Protein AF-A0A101RM93-F1 (afdb_monomer_lite)

InterPro domains:
  IPR045683 Protein of unknown function DUF6192 [PF19691] (91-352)

Organism: NCBI:txid67304

Radius of gyration: 48.69 Å; chains: 1; bounding box: 106×69×112 Å

Structure (mmCIF, N/CA/C/O backbone):
data_AF-A0A101RM93-F1
#
_entry.id   AF-A0A101RM93-F1
#
loop_
_atom_site.group_PDB
_atom_site.id
_atom_site.type_symbol
_atom_site.label_atom_id
_atom_site.label_alt_id
_atom_site.label_comp_id
_atom_site.label_asym_id
_atom_site.label_entity_id
_atom_site.label_seq_id
_atom_site.pdbx_PDB_ins_code
_atom_site.Cartn_x
_atom_site.Cartn_y
_atom_site.Cartn_z
_atom_site.occupancy
_atom_site.B_iso_or_equiv
_atom_site.auth_seq_id
_atom_site.auth_comp_id
_atom_site.auth_asym_id
_atom_site.auth_atom_id
_atom_site.pdbx_PDB_model_num
ATOM 1 N N . MET A 1 1 ? -21.680 29.587 7.349 1.00 34.59 1 MET A N 1
ATOM 2 C CA . MET A 1 1 ? -22.229 28.863 8.514 1.00 34.59 1 MET A CA 1
ATOM 3 C C . MET A 1 1 ? -23.159 27.787 7.982 1.00 34.59 1 MET A C 1
ATOM 5 O O . MET A 1 1 ? -24.206 28.132 7.456 1.00 34.59 1 MET A O 1
ATOM 9 N N . ALA A 1 2 ? -22.730 26.523 7.982 1.00 36.78 2 ALA A N 1
ATOM 10 C CA . ALA A 1 2 ? -23.564 25.426 7.495 1.00 36.78 2 ALA A CA 1
ATOM 11 C C . ALA A 1 2 ? -24.711 25.199 8.487 1.00 36.78 2 ALA A C 1
ATOM 13 O O . ALA A 1 2 ? -24.465 25.001 9.676 1.00 36.78 2 ALA A O 1
ATOM 14 N N . THR A 1 3 ? -25.946 25.281 7.999 1.00 40.22 3 THR A N 1
ATOM 15 C CA . THR A 1 3 ? -27.162 24.958 8.741 1.00 40.22 3 THR A CA 1
ATOM 16 C C . THR A 1 3 ? -27.062 23.517 9.224 1.00 40.22 3 THR A C 1
ATOM 18 O O . THR A 1 3 ? -27.102 22.567 8.444 1.00 40.22 3 THR A O 1
ATOM 21 N N . VAL A 1 4 ? -26.856 23.346 10.528 1.00 53.50 4 VAL A N 1
ATOM 22 C CA . VAL A 1 4 ? -26.944 22.038 11.168 1.00 53.50 4 VAL A CA 1
ATOM 23 C C . VAL A 1 4 ? -28.381 21.573 10.965 1.00 53.50 4 VAL A C 1
ATOM 25 O O . VAL A 1 4 ? -29.293 22.190 11.502 1.00 53.50 4 VAL A O 1
ATOM 28 N N . SER A 1 5 ? -28.577 20.544 10.140 1.00 59.28 5 SER A N 1
ATOM 29 C CA . SER A 1 5 ? -29.882 19.907 9.943 1.00 59.28 5 SER A CA 1
ATOM 30 C C . SER A 1 5 ? -30.546 19.682 11.303 1.00 59.28 5 SER A C 1
ATOM 32 O O . SER A 1 5 ? -29.984 18.983 12.150 1.00 59.28 5 SER A O 1
ATOM 34 N N . GLU A 1 6 ? -31.722 20.279 11.515 1.00 75.44 6 GLU A N 1
ATOM 35 C CA . GLU A 1 6 ? -32.504 20.140 12.754 1.00 75.44 6 GLU A CA 1
ATOM 36 C C . GLU A 1 6 ? -32.930 18.683 13.008 1.00 75.44 6 GLU A C 1
ATOM 38 O O . GLU A 1 6 ? -33.219 18.306 14.144 1.00 75.44 6 GLU A O 1
ATOM 43 N N . ASN A 1 7 ? -32.884 17.842 11.968 1.00 83.62 7 ASN A N 1
ATOM 44 C CA . ASN A 1 7 ? -33.229 16.428 12.016 1.00 83.62 7 ASN A CA 1
ATOM 45 C C . ASN A 1 7 ? -32.003 15.523 11.827 1.00 83.62 7 ASN A C 1
ATOM 47 O O . ASN A 1 7 ? -31.095 15.816 11.041 1.00 83.62 7 ASN A O 1
ATOM 51 N N . VAL A 1 8 ? -32.015 14.384 12.519 1.00 85.06 8 VAL A N 1
ATOM 52 C CA . VAL A 1 8 ? -31.103 13.255 12.313 1.00 85.06 8 VAL A CA 1
ATOM 53 C C . VAL A 1 8 ? -31.918 12.119 11.700 1.00 85.06 8 VAL A C 1
ATOM 55 O O . VAL A 1 8 ? -32.703 11.457 12.378 1.00 85.06 8 VAL A O 1
ATOM 58 N N . GLY A 1 9 ? -31.767 11.907 10.391 1.00 89.19 9 GLY A N 1
ATOM 59 C CA . GLY A 1 9 ? -32.648 11.002 9.653 1.00 89.19 9 GLY A CA 1
ATOM 60 C C . GLY A 1 9 ? -34.095 11.503 9.682 1.00 89.19 9 GLY A C 1
ATOM 61 O O . GLY A 1 9 ? -34.357 12.635 9.289 1.00 89.19 9 GLY A O 1
ATOM 62 N N . GLN A 1 10 ? -35.017 10.658 10.152 1.00 91.94 10 GLN A N 1
ATOM 63 C CA . GLN A 1 10 ? -36.457 10.957 10.221 1.00 91.94 10 GLN A CA 1
ATOM 64 C C . GLN A 1 10 ? -36.910 11.552 11.565 1.00 91.94 10 GLN A C 1
ATOM 66 O O . GLN A 1 10 ? -38.096 11.810 11.749 1.00 91.94 10 GLN A O 1
ATOM 71 N N . VAL A 1 11 ? -36.001 11.745 12.525 1.00 93.44 11 VAL A N 1
ATOM 72 C CA . VAL A 1 11 ? -36.335 12.281 13.853 1.00 93.44 11 VAL A CA 1
ATOM 73 C C . VAL A 1 11 ? -35.682 13.638 14.076 1.00 93.44 11 VAL A C 1
ATOM 75 O O . VAL A 1 11 ? -34.621 13.930 13.521 1.00 93.44 11 VAL A O 1
ATOM 78 N N . THR A 1 12 ? -36.295 14.459 14.925 1.00 92.56 12 THR A N 1
ATOM 79 C CA . THR A 1 12 ? -35.690 15.717 15.376 1.00 92.56 12 THR A CA 1
ATOM 80 C C . THR A 1 12 ? -34.427 15.446 16.189 1.00 92.56 12 THR A C 1
ATOM 82 O O . THR A 1 12 ? -34.272 14.379 16.791 1.00 92.56 12 THR A O 1
ATOM 85 N N . ARG A 1 13 ? -33.511 16.417 16.245 1.00 88.12 13 ARG A N 1
ATOM 86 C CA . ARG A 1 13 ? -32.289 16.309 17.053 1.00 88.12 13 ARG A CA 1
ATOM 87 C C . ARG A 1 13 ? -32.588 16.052 18.534 1.00 88.12 13 ARG A C 1
ATOM 89 O O . ARG A 1 13 ? -31.954 15.184 19.122 1.00 88.12 13 ARG A O 1
ATOM 96 N N . GLN A 1 14 ? -33.586 16.730 19.101 1.00 90.31 14 GLN A N 1
ATOM 97 C CA . GLN A 1 14 ? -34.014 16.499 20.484 1.00 90.31 14 GLN A CA 1
ATOM 98 C C . GLN A 1 14 ? -34.462 15.046 20.695 1.00 90.31 14 GLN A C 1
ATOM 100 O O . GLN A 1 14 ? -34.005 14.379 21.620 1.00 90.31 14 GLN A O 1
ATOM 105 N N . ARG A 1 15 ? -35.300 14.514 19.793 1.00 93.31 15 ARG A N 1
ATOM 106 C CA . ARG A 1 15 ? -35.758 13.125 19.892 1.00 93.31 15 ARG A CA 1
ATOM 107 C C . ARG A 1 15 ? -34.609 12.130 19.729 1.00 93.31 15 ARG A C 1
ATOM 109 O O . ARG A 1 15 ? -34.578 11.109 20.409 1.00 93.31 15 ARG A O 1
ATOM 116 N N . TYR A 1 16 ? -33.661 12.421 18.844 1.00 92.62 16 TYR A N 1
ATOM 117 C CA . TYR A 1 16 ? -32.456 11.613 18.686 1.00 92.62 16 TYR A CA 1
ATOM 118 C C . TYR A 1 16 ? -31.628 11.562 19.979 1.00 92.62 16 TYR A C 1
ATOM 120 O O . TYR A 1 16 ? -31.172 10.491 20.369 1.00 92.62 16 TYR A O 1
ATOM 128 N N . GLU A 1 17 ? -31.465 12.687 20.675 1.00 90.31 17 GLU A N 1
ATOM 129 C CA . GLU A 1 17 ? -30.740 12.746 21.950 1.00 90.31 17 GLU A CA 1
ATOM 130 C C . GLU A 1 17 ? -31.431 11.935 23.058 1.00 90.31 17 GLU A C 1
ATOM 132 O O . GLU A 1 17 ? -30.752 11.216 23.796 1.00 90.31 17 GLU A O 1
ATOM 137 N N . GLU A 1 18 ? -32.766 11.967 23.129 1.00 92.38 18 GLU A N 1
ATOM 138 C CA . GLU A 1 18 ? -33.555 11.118 24.035 1.00 92.38 18 GLU A CA 1
ATOM 139 C C . GLU A 1 18 ? -33.352 9.624 23.748 1.00 92.38 18 GLU A C 1
ATOM 141 O O . GLU A 1 18 ? -33.084 8.852 24.671 1.00 92.38 18 GLU A O 1
ATOM 146 N N . ILE A 1 19 ? -33.437 9.223 22.471 1.00 94.06 19 ILE A N 1
ATOM 147 C CA . ILE A 1 19 ? -33.212 7.834 22.038 1.00 94.06 19 ILE A CA 1
ATOM 148 C C . ILE A 1 19 ? -31.802 7.392 22.429 1.00 94.06 19 ILE A C 1
ATOM 150 O O . ILE A 1 19 ? -31.633 6.372 23.087 1.00 94.06 19 ILE A O 1
ATOM 154 N N . VAL A 1 20 ? -30.788 8.195 22.100 1.00 91.00 20 VAL A N 1
ATOM 155 C CA . VAL A 1 20 ? -29.391 7.892 22.432 1.00 91.00 20 VAL A CA 1
ATOM 156 C C . VAL A 1 20 ? -29.185 7.771 23.943 1.00 91.00 20 VAL A C 1
ATOM 158 O O . VAL A 1 20 ? -28.408 6.924 24.384 1.00 91.00 20 VAL A O 1
ATOM 161 N N . SER A 1 21 ? -29.849 8.602 24.747 1.00 89.50 21 SER A N 1
ATOM 162 C CA . SER A 1 21 ? -29.783 8.511 26.208 1.00 89.50 21 SER A CA 1
ATOM 163 C C . SER A 1 21 ? -30.354 7.183 26.722 1.00 89.50 21 SER A C 1
ATOM 165 O O . SER A 1 21 ? -29.688 6.495 27.499 1.00 89.50 21 SER A O 1
ATOM 167 N N . GLY A 1 22 ? -31.532 6.778 26.233 1.00 91.50 22 GLY A N 1
ATOM 168 C CA . GLY A 1 22 ? -32.150 5.492 26.573 1.00 91.50 22 GLY A CA 1
ATOM 169 C C . GLY A 1 22 ? -31.312 4.295 26.1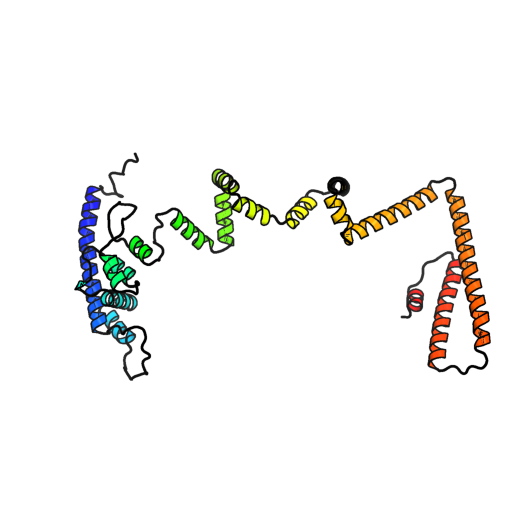14 1.00 91.50 22 GLY A C 1
ATOM 170 O O . GLY A 1 22 ? -30.989 3.411 26.908 1.00 91.50 22 GLY A O 1
ATOM 171 N N . ASP A 1 23 ? -30.856 4.307 24.864 1.00 93.38 23 ASP A N 1
ATOM 172 C CA . ASP A 1 23 ? -30.059 3.222 24.289 1.00 93.38 23 ASP A CA 1
ATOM 173 C C . ASP A 1 23 ? -28.701 3.068 24.983 1.00 93.38 23 ASP A C 1
ATOM 175 O O . ASP A 1 23 ? -28.203 1.953 25.135 1.00 93.38 23 ASP A O 1
ATOM 179 N N . ARG A 1 24 ? -28.097 4.153 25.488 1.00 89.38 24 ARG A N 1
ATOM 180 C CA . ARG A 1 24 ? -26.878 4.063 26.313 1.00 89.38 24 ARG A CA 1
ATOM 181 C C . ARG A 1 24 ? -27.101 3.262 27.593 1.00 89.38 24 ARG A C 1
ATOM 183 O O . ARG A 1 24 ? -26.197 2.534 28.002 1.00 89.38 24 ARG A O 1
ATOM 190 N N . GLN A 1 25 ? -28.281 3.354 28.208 1.00 91.06 25 GLN A N 1
ATOM 191 C CA . GLN A 1 25 ? -28.619 2.546 29.383 1.00 91.06 25 GLN A CA 1
ATOM 192 C C . GLN A 1 25 ? -28.781 1.068 29.013 1.00 91.06 25 GLN A C 1
ATOM 194 O O . GLN A 1 25 ? -28.272 0.203 29.729 1.00 91.06 25 GLN A O 1
ATOM 199 N N . LEU A 1 26 ? -29.416 0.776 27.873 1.00 93.12 26 LEU A N 1
ATOM 200 C CA . LEU A 1 26 ? -29.529 -0.588 27.345 1.00 93.12 26 LEU A CA 1
ATOM 201 C C . LEU A 1 26 ? -28.148 -1.179 27.033 1.00 93.12 26 LEU A C 1
ATOM 203 O O . LEU A 1 26 ? -27.830 -2.283 27.468 1.00 93.12 26 LEU A O 1
ATOM 207 N N . VAL A 1 27 ? -27.272 -0.417 26.376 1.00 92.12 27 VAL A N 1
ATOM 208 C CA . VAL A 1 27 ? -25.886 -0.829 26.103 1.00 92.12 27 VAL A CA 1
ATOM 209 C C . VAL A 1 27 ? -25.103 -1.059 27.399 1.00 92.12 27 VAL A C 1
ATOM 211 O O . VAL A 1 27 ? -24.298 -1.988 27.462 1.00 92.12 27 VAL A O 1
ATOM 214 N N . ALA A 1 28 ? -25.340 -0.269 28.451 1.00 90.75 28 ALA A N 1
ATOM 215 C CA . ALA A 1 28 ? -24.730 -0.499 29.759 1.00 90.75 28 ALA A CA 1
ATOM 216 C C . ALA A 1 28 ? -25.228 -1.805 30.410 1.00 90.75 28 ALA A C 1
ATOM 218 O O . ALA A 1 28 ? -24.420 -2.551 30.963 1.00 90.75 28 ALA A O 1
ATOM 219 N N . GLN A 1 29 ? -26.525 -2.122 30.303 1.00 93.56 29 GLN A N 1
ATOM 220 C CA . GLN A 1 29 ? -27.085 -3.403 30.760 1.00 93.56 29 GLN A CA 1
ATOM 221 C C . GLN A 1 29 ? -26.479 -4.586 29.999 1.00 93.56 29 GLN A C 1
ATOM 223 O O . GLN A 1 29 ? -26.002 -5.534 30.622 1.00 93.56 29 GLN A O 1
ATOM 228 N N . MET A 1 30 ? -26.413 -4.496 28.668 1.00 94.06 30 MET A N 1
ATOM 229 C CA . MET A 1 30 ? -25.741 -5.496 27.836 1.00 94.06 30 MET A CA 1
ATOM 230 C C . MET A 1 30 ? -24.269 -5.644 28.234 1.00 94.06 30 MET A C 1
ATOM 232 O O . MET A 1 30 ? -23.765 -6.756 28.345 1.00 94.06 30 MET A O 1
ATOM 236 N N . GLY A 1 31 ? -23.578 -4.527 28.488 1.00 94.31 31 GLY A N 1
ATOM 237 C CA . GLY A 1 31 ? -22.199 -4.504 28.971 1.00 94.31 31 GLY A CA 1
ATOM 238 C C . GLY A 1 31 ? -22.014 -5.291 30.264 1.00 94.31 31 GLY A C 1
ATOM 239 O O . GLY A 1 31 ? -21.105 -6.114 30.341 1.00 94.31 31 GLY A O 1
ATOM 240 N N . ARG A 1 32 ? -22.899 -5.086 31.247 1.00 95.00 32 ARG A N 1
ATOM 241 C CA . ARG A 1 32 ? -22.892 -5.849 32.504 1.00 95.00 32 ARG A CA 1
ATOM 242 C C . ARG A 1 32 ? -23.073 -7.343 32.259 1.00 95.00 32 ARG A C 1
ATOM 244 O O . ARG A 1 32 ? -22.273 -8.114 32.767 1.00 95.00 32 ARG A O 1
ATOM 251 N N . ALA A 1 33 ? -24.044 -7.737 31.433 1.00 96.25 33 ALA A N 1
ATOM 252 C CA . ALA A 1 33 ? -24.264 -9.144 31.098 1.00 96.25 33 ALA A CA 1
ATOM 253 C C . ALA A 1 33 ? -23.026 -9.787 30.444 1.00 96.25 33 ALA A C 1
ATOM 255 O O . ALA A 1 33 ? -22.607 -10.865 30.854 1.00 96.25 33 ALA A O 1
ATOM 256 N N . MET A 1 34 ? -22.396 -9.100 29.483 1.00 97.31 34 MET A N 1
ATOM 257 C CA . MET A 1 34 ? -21.165 -9.574 28.835 1.00 97.31 34 MET A CA 1
ATOM 258 C C . MET A 1 34 ? -20.024 -9.767 29.840 1.00 97.31 34 MET A C 1
ATOM 260 O O . MET A 1 34 ? -19.356 -10.798 29.817 1.00 97.31 34 MET A O 1
ATOM 264 N N . PHE A 1 35 ? -19.825 -8.805 30.747 1.00 97.69 35 PHE A N 1
ATOM 265 C CA . PHE A 1 35 ? -18.814 -8.920 31.796 1.00 97.69 35 PHE A CA 1
ATOM 266 C C . PHE A 1 35 ? -19.104 -10.067 32.765 1.00 97.69 35 PHE A C 1
ATOM 268 O O . PHE A 1 35 ? -18.181 -10.808 33.079 1.00 97.69 35 PHE A O 1
ATOM 275 N N . THR A 1 36 ? -20.357 -10.251 33.188 1.00 97.44 36 THR A N 1
ATOM 276 C CA . THR A 1 36 ? -20.765 -11.353 34.073 1.00 97.44 36 THR A CA 1
ATOM 277 C C . THR A 1 36 ? -20.513 -12.716 33.431 1.00 97.44 36 THR A C 1
ATOM 279 O O . THR A 1 36 ? -19.932 -13.588 34.065 1.00 97.44 36 THR A O 1
ATOM 282 N N . ILE A 1 37 ? -20.876 -12.896 32.157 1.00 97.50 37 ILE A N 1
ATOM 283 C CA . ILE A 1 37 ? -20.569 -14.133 31.417 1.00 97.50 37 ILE A CA 1
ATOM 284 C C . ILE A 1 37 ? -19.053 -14.339 31.331 1.00 97.50 37 ILE A C 1
ATOM 286 O O . ILE A 1 37 ? -18.561 -15.446 31.531 1.00 97.50 37 ILE A O 1
ATOM 290 N N . GLY A 1 38 ? -18.297 -13.273 31.057 1.00 96.88 38 GLY A N 1
ATOM 291 C CA . GLY A 1 38 ? -16.839 -13.330 31.034 1.00 96.88 38 GLY A CA 1
ATOM 292 C C . GLY A 1 38 ? -16.223 -13.662 32.395 1.00 96.88 38 GLY A C 1
ATOM 293 O O . GLY A 1 38 ? -15.249 -14.403 32.438 1.00 96.88 38 GLY A O 1
ATOM 294 N N . ASP A 1 39 ? -16.794 -13.162 33.493 1.00 97.38 39 ASP A N 1
ATOM 295 C CA . ASP A 1 39 ? -16.358 -13.458 34.861 1.00 97.38 39 ASP A CA 1
ATOM 296 C C . ASP A 1 39 ? -16.583 -14.933 35.196 1.00 97.38 39 ASP A C 1
ATOM 298 O O . ASP A 1 39 ? -15.645 -15.596 35.628 1.00 97.38 39 ASP A O 1
ATOM 302 N N . HIS A 1 40 ? -17.764 -15.478 34.882 1.00 97.75 40 HIS A N 1
ATOM 303 C CA . HIS A 1 40 ? -18.025 -16.914 35.016 1.00 97.75 40 HIS A CA 1
ATOM 304 C C . HIS A 1 40 ? -17.078 -17.745 34.141 1.00 97.75 40 HIS A C 1
ATOM 306 O O . HIS A 1 40 ? -16.551 -18.754 34.588 1.00 97.75 40 HIS A O 1
ATOM 312 N N . ALA A 1 41 ? -16.786 -17.314 32.911 1.00 96.12 41 ALA A N 1
ATOM 313 C CA . ALA A 1 41 ? -15.832 -18.017 32.052 1.00 96.12 41 ALA A CA 1
ATOM 314 C C . ALA A 1 41 ? -14.387 -17.978 32.594 1.00 96.12 41 ALA A C 1
ATOM 316 O O . ALA A 1 41 ? -13.613 -18.897 32.331 1.00 96.12 41 ALA A O 1
ATOM 317 N N . VAL A 1 42 ? -14.003 -16.921 33.321 1.00 95.19 42 VAL A N 1
ATOM 318 C CA . VAL A 1 42 ? -12.713 -16.839 34.032 1.00 95.19 42 VAL A CA 1
ATOM 319 C C . VAL A 1 42 ? -12.719 -17.712 35.289 1.00 95.19 42 VAL A C 1
ATOM 321 O O . VAL A 1 42 ? -11.679 -18.264 35.632 1.00 95.19 42 VAL A O 1
ATOM 324 N N . GLU A 1 43 ? -13.863 -17.852 35.959 1.00 94.69 43 GLU A N 1
ATOM 325 C CA . GLU A 1 43 ? -14.043 -18.747 37.107 1.00 94.69 43 GLU A CA 1
ATOM 326 C C . GLU A 1 43 ? -13.969 -20.226 36.698 1.00 94.69 43 GLU A C 1
ATOM 328 O O . GLU A 1 43 ? -13.252 -20.990 37.339 1.00 94.69 43 GLU A O 1
ATOM 333 N N . ILE A 1 44 ? -14.644 -20.610 35.605 1.00 93.56 44 ILE A N 1
ATOM 334 C CA . ILE A 1 44 ? -14.615 -21.973 35.046 1.00 93.56 44 ILE A CA 1
ATOM 335 C C . ILE A 1 44 ? -13.199 -22.323 34.576 1.00 93.56 44 ILE A C 1
ATOM 337 O O . ILE A 1 44 ? -12.675 -23.375 34.920 1.00 93.56 44 ILE A O 1
ATOM 341 N N . GLU A 1 45 ? -12.572 -21.432 33.803 1.00 92.00 45 GLU A N 1
ATOM 342 C CA . GLU A 1 45 ? -11.202 -21.603 33.320 1.00 92.00 45 GLU A CA 1
ATOM 343 C C . GLU A 1 45 ? -10.382 -20.332 33.580 1.00 92.00 45 GLU A C 1
ATOM 345 O O . GLU A 1 45 ? -10.458 -19.370 32.804 1.00 92.00 45 GLU A O 1
ATOM 350 N N . PRO A 1 46 ? -9.524 -20.293 34.610 1.00 90.50 46 PRO A N 1
ATOM 351 C CA . PRO A 1 46 ? -8.659 -19.144 34.864 1.00 90.50 46 PRO A CA 1
ATOM 352 C C . PRO A 1 46 ? -7.653 -18.894 33.732 1.00 90.50 46 PRO A C 1
ATOM 354 O O . PRO A 1 46 ? -7.089 -19.819 33.144 1.00 90.50 46 PRO A O 1
ATOM 357 N N . MET A 1 47 ? -7.406 -17.624 33.394 1.00 86.50 47 MET A N 1
ATOM 358 C CA . MET A 1 47 ? -6.350 -17.277 32.436 1.00 86.50 47 MET A CA 1
ATOM 359 C C . MET A 1 47 ? -4.978 -17.368 33.108 1.00 86.50 47 MET A C 1
ATOM 361 O O . MET A 1 47 ? -4.740 -16.755 34.147 1.00 86.50 47 MET A O 1
ATOM 365 N N . ARG A 1 48 ? -4.070 -18.139 32.505 1.00 75.06 48 ARG A N 1
ATOM 366 C CA . ARG A 1 48 ? -2.695 -18.321 32.986 1.00 75.06 48 ARG A CA 1
ATOM 367 C C . ARG A 1 48 ? -1.790 -17.190 32.450 1.00 75.06 48 ARG A C 1
ATOM 369 O O . ARG A 1 48 ? -2.035 -16.715 31.338 1.00 75.06 48 ARG A O 1
ATOM 376 N N . PRO A 1 49 ? -0.739 -16.769 33.181 1.00 62.88 49 PRO A N 1
ATOM 377 C CA . PRO A 1 49 ? 0.238 -15.799 32.681 1.00 62.88 49 PRO A CA 1
ATOM 378 C C . PRO A 1 49 ? 0.927 -16.310 31.404 1.00 62.88 49 PRO A C 1
ATOM 380 O O . PRO A 1 49 ? 1.279 -17.488 31.316 1.00 62.88 49 PRO A O 1
ATOM 383 N N . GLN A 1 50 ? 1.138 -15.441 30.411 1.00 49.38 50 GLN A N 1
ATOM 384 C CA . GLN A 1 50 ? 1.895 -15.789 29.203 1.00 49.38 50 GLN A CA 1
ATOM 385 C C . GLN A 1 50 ? 3.345 -16.151 29.573 1.00 49.38 50 GLN A C 1
ATOM 387 O O . GLN A 1 50 ? 4.062 -15.307 30.103 1.00 49.38 50 GLN A O 1
ATOM 392 N N . GLY A 1 51 ? 3.781 -17.386 29.276 1.00 40.47 51 GLY A N 1
ATOM 393 C CA . GLY A 1 51 ? 5.204 -17.766 29.327 1.00 40.47 51 GLY A CA 1
ATOM 394 C C . GLY A 1 51 ? 5.601 -19.048 30.074 1.00 40.47 51 GLY A C 1
ATOM 395 O O . GLY A 1 51 ? 6.793 -19.261 30.262 1.00 40.47 51 GLY A O 1
ATOM 396 N N . GLY A 1 52 ? 4.674 -19.917 30.491 1.00 42.19 52 GLY A N 1
ATOM 397 C CA . GLY A 1 52 ? 5.022 -21.218 31.089 1.00 42.19 52 GLY A CA 1
ATOM 398 C C . GLY A 1 52 ? 4.808 -22.388 30.126 1.00 42.19 52 GLY A C 1
ATOM 399 O O . GLY A 1 52 ? 3.678 -22.609 29.692 1.00 42.19 52 GLY A O 1
ATOM 400 N N . SER A 1 53 ? 5.849 -23.170 29.810 1.00 37.66 53 SER A N 1
ATOM 401 C CA . SER A 1 53 ? 5.645 -24.481 29.177 1.00 37.66 53 SER A CA 1
ATOM 402 C C . SER A 1 53 ? 4.949 -25.400 30.175 1.00 37.66 53 SER A C 1
ATOM 404 O O . SER A 1 53 ? 5.445 -25.573 31.289 1.00 37.66 53 SER A O 1
ATOM 406 N N . THR A 1 54 ? 3.838 -26.016 29.788 1.00 50.03 54 THR A N 1
ATOM 407 C CA . THR A 1 54 ? 3.263 -27.115 30.567 1.00 50.03 54 THR A CA 1
ATOM 408 C C . THR A 1 54 ? 3.714 -28.437 29.965 1.00 50.03 54 THR A C 1
ATOM 410 O O . THR A 1 54 ? 3.573 -28.685 28.767 1.00 50.03 54 THR A O 1
ATOM 413 N N . SER A 1 55 ? 4.279 -29.288 30.820 1.00 43.34 55 SER A N 1
ATOM 414 C CA . SER A 1 55 ? 4.251 -30.733 30.628 1.00 43.34 55 SER A CA 1
ATOM 415 C C . SER A 1 55 ? 2.796 -31.145 30.415 1.00 43.34 55 SER A C 1
ATOM 417 O O . SER A 1 55 ? 1.934 -30.684 31.161 1.00 43.34 55 SER A O 1
ATOM 419 N N . HIS A 1 56 ? 2.531 -31.984 29.416 1.00 39.97 56 HIS A N 1
ATOM 420 C CA . HIS A 1 56 ? 1.229 -32.617 29.213 1.00 39.97 56 HIS A CA 1
ATOM 421 C C . HIS A 1 56 ? 0.853 -33.414 30.474 1.00 39.97 56 HIS A C 1
ATOM 423 O O . HIS A 1 56 ? 1.249 -34.565 30.612 1.00 39.97 56 HIS A O 1
ATOM 429 N N . SER A 1 57 ? 0.157 -32.795 31.424 1.00 42.38 57 SER A N 1
ATOM 430 C CA . SER A 1 57 ? -0.467 -33.491 32.544 1.00 42.38 57 SER A CA 1
ATOM 431 C C . SER A 1 57 ? -1.945 -33.662 32.228 1.00 42.38 57 SER A C 1
ATOM 433 O O . SER A 1 57 ? -2.636 -32.660 32.066 1.00 42.38 57 SER A O 1
ATOM 435 N N . ASP A 1 58 ? -2.355 -34.923 32.113 1.00 42.12 58 ASP A N 1
ATOM 436 C CA . ASP A 1 58 ? -3.675 -35.560 32.272 1.00 42.12 58 ASP A CA 1
ATOM 437 C C . ASP A 1 58 ? -4.875 -34.713 32.772 1.00 42.12 58 ASP A C 1
ATOM 439 O O . ASP A 1 58 ? -5.596 -35.107 33.687 1.00 42.12 58 ASP A O 1
ATOM 443 N N . GLU A 1 59 ? -5.176 -33.574 32.152 1.00 50.78 59 GLU A N 1
ATOM 444 C CA . GLU A 1 59 ? -6.507 -32.963 32.205 1.00 50.78 59 GLU A CA 1
ATOM 445 C C . GLU A 1 59 ? -7.326 -33.577 31.060 1.00 50.78 59 GLU A C 1
ATOM 447 O O . GLU A 1 59 ? -7.187 -33.201 29.898 1.00 50.78 59 GLU A O 1
ATOM 452 N N . LEU A 1 60 ? -8.174 -34.561 31.387 1.00 45.53 60 LEU A N 1
ATOM 453 C CA . LEU A 1 60 ? -9.071 -35.262 30.448 1.00 45.53 60 LEU A CA 1
ATOM 454 C C . LEU A 1 60 ? -9.981 -34.322 29.623 1.00 45.53 60 LEU A C 1
ATOM 456 O O . LEU A 1 60 ? -10.556 -34.753 28.625 1.00 45.53 60 LEU A O 1
ATOM 460 N N . PHE A 1 61 ? -10.099 -33.051 30.016 1.00 56.44 61 PHE A N 1
ATOM 461 C CA . PHE A 1 61 ? -10.796 -31.984 29.304 1.00 56.44 61 PHE A CA 1
ATOM 462 C C . PHE A 1 61 ? -9.881 -30.759 29.188 1.00 56.44 61 PHE A C 1
ATOM 464 O O . PHE A 1 61 ? -9.505 -30.167 30.192 1.00 56.44 61 PHE A O 1
ATOM 471 N N . GLY A 1 62 ? -9.528 -30.354 27.966 1.00 76.56 62 GLY A N 1
ATOM 472 C CA . GLY A 1 62 ? -8.772 -29.116 27.754 1.00 76.56 62 GLY A CA 1
ATOM 473 C C . GLY A 1 62 ? -9.631 -27.863 27.966 1.00 76.56 62 GLY A C 1
ATOM 474 O O . GLY A 1 62 ? -10.837 -27.901 27.739 1.00 76.56 62 GLY A O 1
ATOM 475 N N . VAL A 1 63 ? -8.992 -26.728 28.281 1.00 82.56 63 VAL A N 1
ATOM 476 C CA . VAL A 1 63 ? -9.603 -25.384 28.458 1.00 82.56 63 VAL A CA 1
ATOM 477 C C . VAL A 1 63 ? -10.660 -25.034 27.396 1.00 82.56 63 VAL A C 1
ATOM 479 O O . VAL A 1 63 ? -11.659 -24.381 27.677 1.00 82.56 63 VAL A O 1
ATOM 482 N N . TYR A 1 64 ? -10.443 -25.427 26.138 1.00 86.38 64 TYR A N 1
ATOM 483 C CA . TYR A 1 64 ? -11.399 -25.156 25.061 1.00 86.38 64 TYR A CA 1
ATOM 484 C C . TYR A 1 64 ? -12.651 -26.034 25.132 1.00 86.38 64 TYR A C 1
ATOM 486 O O . TYR A 1 64 ? -13.717 -25.578 24.738 1.00 86.38 64 TYR A O 1
ATOM 494 N N . ALA A 1 65 ? -12.541 -27.266 25.628 1.00 89.38 65 ALA A N 1
ATOM 495 C CA . ALA A 1 65 ? -13.656 -28.200 25.721 1.00 89.38 65 ALA A CA 1
ATOM 496 C C . ALA A 1 65 ? -14.622 -27.819 26.855 1.00 89.38 65 ALA A C 1
ATOM 498 O O . ALA A 1 65 ? -15.830 -27.809 26.637 1.00 89.38 65 ALA A O 1
ATOM 499 N N . SER A 1 66 ? -14.111 -27.428 28.028 1.00 92.81 66 SER A N 1
ATOM 500 C CA . SER A 1 66 ? -14.936 -26.916 29.135 1.00 92.81 66 SER A CA 1
ATOM 501 C C . SER A 1 66 ? -15.659 -25.620 28.751 1.00 92.81 66 SER A C 1
ATOM 503 O O . SER A 1 66 ? -16.862 -25.482 28.973 1.00 92.81 66 SER A O 1
ATOM 505 N N . LEU A 1 67 ? -14.961 -24.694 28.086 1.00 94.62 67 LEU A N 1
ATOM 506 C CA . LEU A 1 67 ? -15.571 -23.460 27.584 1.00 94.62 67 LEU A CA 1
ATOM 507 C C . LEU A 1 67 ? -16.542 -23.694 26.421 1.00 94.62 67 LEU A C 1
ATOM 509 O O . LEU A 1 67 ? -17.465 -22.900 26.262 1.00 94.62 67 LEU A O 1
ATOM 513 N N . GLN A 1 68 ? -16.356 -24.748 25.620 1.00 95.50 68 GLN A N 1
ATOM 514 C CA . GLN A 1 68 ? -17.305 -25.128 24.571 1.00 95.50 68 GLN A CA 1
ATOM 515 C C . GLN A 1 68 ? -18.619 -25.620 25.184 1.00 95.50 68 GLN A C 1
ATOM 517 O O . GLN A 1 68 ? -19.667 -25.124 24.789 1.00 95.50 68 GLN A O 1
ATOM 522 N N . ILE A 1 69 ? -18.564 -26.490 26.203 1.00 96.31 69 ILE A N 1
ATOM 523 C CA . ILE A 1 69 ? -19.758 -26.924 26.952 1.00 96.31 69 ILE A CA 1
ATOM 524 C C . ILE A 1 69 ? -20.485 -25.708 27.531 1.00 96.31 69 ILE A C 1
ATOM 526 O O . ILE A 1 69 ? -21.675 -25.527 27.294 1.00 96.31 69 ILE A O 1
ATOM 530 N N . TYR A 1 70 ? -19.752 -24.823 28.217 1.00 97.06 70 TYR A N 1
ATOM 531 C CA . TYR A 1 70 ? -20.343 -23.613 28.786 1.00 97.06 70 TYR A CA 1
ATOM 532 C C . TYR A 1 70 ? -20.998 -22.720 27.722 1.00 97.06 70 TYR A C 1
ATOM 534 O O . TYR A 1 70 ? -22.077 -22.179 27.953 1.00 97.06 70 TYR A O 1
ATOM 542 N N . ALA A 1 71 ? -20.357 -22.561 26.559 1.00 97.00 71 ALA A N 1
ATOM 543 C CA . ALA A 1 71 ? -20.887 -21.771 25.453 1.00 97.00 71 ALA A CA 1
ATOM 544 C C . ALA A 1 71 ? -22.180 -22.377 24.883 1.00 97.00 71 ALA A C 1
ATOM 546 O O . ALA A 1 71 ? -23.149 -21.642 24.676 1.00 97.00 71 ALA A O 1
ATOM 547 N N . ASP A 1 72 ? -22.209 -23.698 24.693 1.00 97.19 72 ASP A N 1
ATOM 548 C CA . ASP A 1 72 ? -23.375 -24.428 24.194 1.00 97.19 72 ASP A CA 1
ATOM 549 C C . ASP A 1 72 ? -24.553 -24.348 25.182 1.00 97.19 72 ASP A C 1
ATOM 551 O O . ASP A 1 72 ? -25.676 -24.055 24.766 1.00 97.19 72 ASP A O 1
ATOM 555 N N . ASP A 1 73 ? -24.296 -24.483 26.489 1.00 97.88 73 ASP A N 1
ATOM 556 C CA . ASP A 1 73 ? -25.320 -24.424 27.544 1.00 97.88 73 ASP A CA 1
ATOM 557 C C . ASP A 1 73 ? -26.015 -23.053 27.641 1.00 97.88 73 ASP A C 1
ATOM 559 O O . ASP A 1 73 ? -27.207 -22.972 27.946 1.00 97.88 73 ASP A O 1
ATOM 563 N N . ILE A 1 74 ? -25.292 -21.959 27.370 1.00 96.75 74 ILE A N 1
ATOM 564 C CA . ILE A 1 74 ? -25.845 -20.590 27.386 1.00 96.75 74 ILE A CA 1
ATOM 565 C C . ILE A 1 74 ? -26.263 -20.084 25.996 1.00 96.75 74 ILE A C 1
ATOM 567 O O . ILE A 1 74 ? -26.711 -18.942 25.868 1.00 96.75 74 ILE A O 1
ATOM 571 N N . GLY A 1 75 ? -26.101 -20.901 24.949 1.00 97.00 75 GLY A N 1
ATOM 572 C CA . GLY A 1 75 ? -26.468 -20.562 23.572 1.00 97.00 75 GLY A CA 1
ATOM 573 C C . GLY A 1 75 ? -25.591 -19.486 22.915 1.00 97.00 75 GLY A C 1
ATOM 574 O O . GLY A 1 75 ? -26.072 -18.738 22.061 1.00 97.00 75 GLY A O 1
ATOM 575 N N . LEU A 1 76 ? -24.317 -19.370 23.303 1.00 96.75 76 LEU A N 1
ATOM 576 C CA . LEU A 1 76 ? -23.346 -18.460 22.685 1.00 96.75 76 LEU A CA 1
ATOM 577 C C . LEU A 1 76 ? -22.287 -19.228 21.891 1.00 96.75 76 LEU A C 1
ATOM 579 O O . LEU A 1 76 ? -22.005 -20.389 22.145 1.00 96.75 76 LEU A O 1
ATOM 583 N N . SER A 1 77 ? -21.632 -18.559 20.937 1.00 97.31 77 SER A N 1
ATOM 584 C CA . SER A 1 77 ? -20.459 -19.158 20.289 1.00 97.31 77 SER A CA 1
ATOM 585 C C . SER A 1 77 ? -19.267 -19.198 21.250 1.00 97.31 77 SER A C 1
ATOM 587 O O . SER A 1 77 ? -19.037 -18.237 21.994 1.00 97.31 77 SER A O 1
ATOM 589 N N . LEU A 1 78 ? -18.433 -20.237 21.151 1.00 94.38 78 LEU A N 1
ATOM 590 C CA . LEU A 1 78 ? -17.164 -20.314 21.883 1.00 94.38 78 LEU A CA 1
ATOM 591 C C . LEU A 1 78 ? -16.297 -19.062 21.663 1.00 94.38 78 LEU A C 1
ATOM 593 O O . LEU A 1 78 ? -15.721 -18.530 22.608 1.00 94.38 78 LEU A O 1
ATOM 597 N N . SER A 1 79 ? -16.258 -18.521 20.440 1.00 94.62 79 SER A N 1
ATOM 598 C CA . SER A 1 79 ? -15.507 -17.291 20.138 1.00 94.62 79 SER A CA 1
ATOM 599 C C . SER A 1 79 ? -15.997 -16.074 20.938 1.00 94.62 79 SER A C 1
ATOM 601 O O . SER A 1 79 ? -15.194 -15.248 21.382 1.00 94.62 79 SER A O 1
ATOM 603 N N . THR A 1 80 ? -17.309 -15.985 21.178 1.00 96.62 80 THR A N 1
ATOM 604 C CA . THR A 1 80 ? -17.930 -14.935 21.991 1.00 96.62 80 THR A CA 1
ATOM 605 C C . THR A 1 80 ? -17.524 -15.088 23.453 1.00 96.62 80 THR A C 1
ATOM 607 O O . THR A 1 80 ? -17.060 -14.120 24.057 1.00 96.62 80 THR A O 1
ATOM 610 N N . VAL A 1 81 ? -17.634 -16.305 23.996 1.00 96.88 81 VAL A N 1
ATOM 611 C CA . VAL A 1 81 ? -17.249 -16.622 25.380 1.00 96.88 81 VAL A CA 1
ATOM 612 C C . VAL A 1 81 ? -15.766 -16.347 25.612 1.00 96.88 81 VAL A C 1
ATOM 614 O O . VAL A 1 81 ? -15.418 -15.689 26.588 1.00 96.88 81 VAL A O 1
ATOM 617 N N . LEU A 1 82 ? -14.886 -16.745 24.688 1.00 95.19 82 LEU A N 1
ATOM 618 C CA . LEU A 1 82 ? -13.450 -16.460 24.769 1.00 95.19 82 LEU A CA 1
ATOM 619 C C . LEU A 1 82 ? -13.154 -14.955 24.788 1.00 95.19 82 LEU A C 1
ATOM 621 O O . LEU A 1 82 ? -12.307 -14.506 25.561 1.00 95.19 82 LEU A O 1
ATOM 625 N N . ASN A 1 83 ? -13.862 -14.161 23.980 1.00 95.75 83 ASN A N 1
ATOM 626 C CA . ASN A 1 83 ? -13.709 -12.706 23.979 1.00 95.75 83 ASN A CA 1
ATOM 627 C C . ASN A 1 83 ? -14.189 -12.077 25.298 1.00 95.75 83 ASN A C 1
ATOM 629 O O . ASN A 1 83 ? -13.507 -11.211 25.851 1.00 95.75 83 ASN A O 1
ATOM 633 N N . TYR A 1 84 ? -15.336 -12.514 25.827 1.00 97.38 84 TYR A N 1
ATOM 634 C CA . TYR A 1 84 ? -15.843 -12.037 27.118 1.00 97.38 84 TYR A CA 1
ATOM 635 C C . TYR A 1 84 ? -14.896 -12.421 28.252 1.00 97.38 84 TYR A C 1
ATOM 637 O O . TYR A 1 84 ? -14.488 -11.549 29.011 1.00 97.38 84 TYR A O 1
ATOM 645 N N . ARG A 1 85 ? -14.444 -13.679 28.293 1.00 96.19 85 ARG A N 1
ATOM 646 C CA . ARG A 1 85 ? -13.443 -14.181 29.244 1.00 96.19 85 ARG A CA 1
ATOM 647 C C . ARG A 1 85 ? -12.165 -13.345 29.210 1.00 96.19 85 ARG A C 1
ATOM 649 O O . ARG A 1 85 ? -11.698 -12.884 30.246 1.00 96.19 85 ARG A O 1
ATOM 656 N N . PHE A 1 86 ? -11.618 -13.104 28.016 1.00 95.19 86 PHE A N 1
ATOM 657 C CA . PHE A 1 86 ? -10.419 -12.279 27.845 1.00 95.19 86 PHE A CA 1
ATOM 658 C C . PHE A 1 86 ? -10.639 -10.851 28.336 1.00 95.19 86 PHE A C 1
ATOM 660 O O . PHE A 1 86 ? -9.826 -10.313 29.084 1.00 95.19 86 PHE A O 1
ATOM 667 N N . THR A 1 87 ? -11.760 -10.240 27.957 1.00 96.56 87 THR A N 1
ATOM 668 C CA . THR A 1 87 ? -12.071 -8.865 28.350 1.00 96.56 87 THR A CA 1
ATOM 669 C C . THR A 1 87 ? -12.253 -8.757 29.867 1.00 96.56 87 THR A C 1
ATOM 671 O O . THR A 1 87 ? -11.658 -7.872 30.476 1.00 96.56 87 THR A O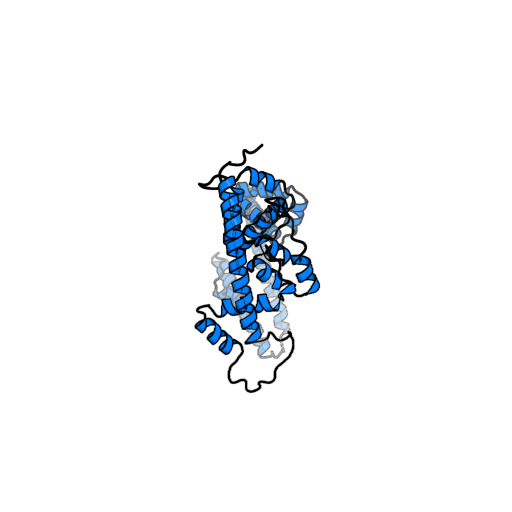 1
ATOM 674 N N . SER A 1 88 ? -12.990 -9.676 30.495 1.00 96.44 88 SER A N 1
ATOM 675 C CA . SER A 1 88 ? -13.190 -9.724 31.949 1.00 96.44 88 SER A CA 1
ATOM 676 C C . SER A 1 88 ? -11.892 -9.968 32.717 1.00 96.44 88 SER A C 1
ATOM 678 O O . SER A 1 88 ? -11.643 -9.281 33.705 1.00 96.44 88 SER A O 1
ATOM 680 N N . HIS A 1 89 ? -11.016 -10.855 32.231 1.00 94.69 89 HIS A N 1
ATOM 681 C CA . HIS A 1 89 ? -9.699 -11.075 32.833 1.00 94.69 89 HIS A CA 1
ATOM 682 C C . HIS A 1 89 ? -8.822 -9.812 32.793 1.00 94.69 89 HIS A C 1
ATOM 684 O O . HIS A 1 89 ? -8.186 -9.458 33.785 1.00 94.69 89 HIS A O 1
ATOM 690 N N . ARG A 1 90 ? -8.809 -9.090 31.663 1.00 95.19 90 ARG A N 1
ATOM 691 C CA . ARG A 1 90 ? -8.019 -7.854 31.498 1.00 95.19 90 ARG A CA 1
ATOM 692 C C . ARG A 1 90 ? -8.619 -6.647 32.227 1.00 95.19 90 ARG A C 1
ATOM 694 O O . ARG A 1 90 ? -7.899 -5.668 32.453 1.00 95.19 90 ARG A O 1
ATOM 701 N N . TRP A 1 91 ? -9.898 -6.718 32.602 1.00 95.81 91 TRP A N 1
ATOM 702 C CA . TRP A 1 91 ? -10.657 -5.668 33.282 1.00 95.81 91 TRP A CA 1
ATOM 703 C C . TRP A 1 91 ? -11.371 -6.205 34.532 1.00 95.81 91 TRP A C 1
ATOM 705 O O . TRP A 1 91 ? -12.574 -6.484 34.478 1.00 95.81 91 TRP A O 1
ATOM 715 N N . PRO A 1 92 ? -10.673 -6.300 35.680 1.00 92.81 92 PRO A N 1
ATOM 716 C CA . PRO A 1 92 ? -11.294 -6.656 36.956 1.00 92.81 92 PRO A CA 1
ATOM 717 C C . PRO A 1 92 ? -12.454 -5.718 37.308 1.00 92.81 92 PRO A C 1
ATOM 719 O O . PRO A 1 92 ? -12.434 -4.548 36.920 1.00 92.81 92 PRO A O 1
ATOM 722 N N . ALA A 1 93 ? -13.433 -6.194 38.085 1.00 91.88 93 ALA A N 1
ATOM 723 C CA . ALA A 1 93 ? -14.672 -5.462 38.380 1.00 91.88 93 ALA A CA 1
ATOM 724 C C . ALA A 1 93 ? -14.452 -3.998 38.818 1.00 91.88 93 ALA A C 1
ATOM 726 O O . ALA A 1 93 ? -15.116 -3.102 38.304 1.00 91.88 93 ALA A O 1
ATOM 727 N N . GLY A 1 94 ? -13.461 -3.731 39.678 1.00 90.69 94 GLY A N 1
ATOM 728 C CA . GLY A 1 94 ? -13.138 -2.378 40.155 1.00 90.69 94 GLY A CA 1
ATOM 729 C C . GLY A 1 94 ? -12.434 -1.455 39.146 1.00 90.69 94 GLY A C 1
ATOM 730 O O . GLY A 1 94 ? -12.251 -0.276 39.433 1.00 90.69 94 GLY A O 1
ATOM 731 N N . ARG A 1 95 ? -12.012 -1.961 37.979 1.00 93.06 95 ARG A N 1
ATOM 732 C CA . ARG A 1 95 ? -11.348 -1.184 36.910 1.00 93.06 95 ARG A CA 1
ATOM 733 C C . ARG A 1 95 ? -12.234 -0.968 35.683 1.00 93.06 95 ARG A C 1
ATOM 735 O O . ARG A 1 95 ? -11.796 -0.334 34.728 1.00 93.06 95 ARG A O 1
ATOM 742 N N . ARG A 1 96 ? -13.467 -1.479 35.695 1.00 93.62 96 ARG A N 1
ATOM 743 C CA . ARG A 1 96 ? -14.457 -1.255 34.632 1.00 93.62 96 ARG A CA 1
ATOM 744 C C . ARG A 1 96 ? -15.052 0.138 34.789 1.00 93.62 96 ARG A C 1
ATOM 746 O O . ARG A 1 96 ? -15.374 0.551 35.902 1.00 93.62 96 ARG A O 1
ATOM 753 N N . ARG A 1 97 ? -15.218 0.865 33.684 1.00 91.44 97 ARG A N 1
ATOM 754 C CA . ARG A 1 97 ? -15.786 2.220 33.710 1.00 91.44 97 ARG A CA 1
ATOM 755 C C . ARG A 1 97 ? -17.223 2.239 33.231 1.00 91.44 97 ARG A C 1
ATOM 757 O O . ARG A 1 97 ? -17.535 1.798 32.125 1.00 91.44 97 ARG A O 1
ATOM 764 N N . GLU A 1 98 ? -18.093 2.784 34.074 1.00 87.19 98 GLU A N 1
ATOM 765 C CA . GLU A 1 98 ? -19.480 3.034 33.711 1.00 87.19 98 GLU A CA 1
ATOM 766 C C . GLU A 1 98 ? -19.552 4.089 32.596 1.00 87.19 98 GLU A C 1
ATOM 768 O O . GLU A 1 98 ? -18.714 4.985 32.504 1.00 87.19 98 GLU A O 1
ATOM 773 N N . GLY A 1 99 ? -20.507 3.937 31.679 1.00 85.75 99 GLY A N 1
ATOM 774 C CA . GLY A 1 99 ? -20.606 4.776 30.479 1.00 85.75 99 GLY A CA 1
ATOM 775 C C . GLY A 1 99 ? -19.653 4.390 29.337 1.00 85.75 99 GLY A C 1
ATOM 776 O O . GLY A 1 99 ? -19.845 4.856 28.214 1.00 85.75 99 GLY A O 1
ATOM 777 N N . VAL A 1 100 ? -18.684 3.493 29.564 1.00 91.75 100 VAL A N 1
ATOM 778 C CA . VAL A 1 100 ? -17.819 2.942 28.510 1.00 91.75 100 VAL A CA 1
ATOM 779 C C . VAL A 1 100 ? -18.311 1.551 28.106 1.00 91.75 100 VAL A C 1
ATOM 781 O O . VAL A 1 100 ? -18.425 0.643 28.924 1.00 91.75 100 VAL A O 1
ATOM 784 N N . SER A 1 101 ? -18.598 1.356 26.815 1.00 93.00 101 SER A N 1
ATOM 785 C CA . SER A 1 101 ? -19.122 0.073 26.320 1.00 93.00 101 SER A CA 1
ATOM 786 C C . SER A 1 101 ? -18.142 -1.092 26.528 1.00 93.00 101 SER A C 1
ATOM 788 O O . SER A 1 101 ? -16.919 -0.920 26.480 1.00 93.00 101 SER A O 1
ATOM 790 N N . HIS A 1 102 ? -18.670 -2.313 26.659 1.00 95.81 102 HIS A N 1
ATOM 791 C CA . HIS A 1 102 ? -17.852 -3.533 26.700 1.00 95.81 102 HIS A CA 1
ATOM 792 C C . HIS A 1 102 ? -16.951 -3.660 25.457 1.00 95.81 102 HIS A C 1
ATOM 794 O O . HIS A 1 102 ? -15.808 -4.096 25.548 1.00 95.81 102 HIS A O 1
ATOM 800 N N . LYS A 1 103 ? -17.416 -3.208 24.281 1.00 94.31 103 LYS A N 1
ATOM 801 C CA . LYS A 1 103 ? -16.614 -3.250 23.050 1.00 94.31 103 LYS A CA 1
ATOM 802 C C . LYS A 1 103 ? -15.346 -2.397 23.140 1.00 94.31 103 LYS A C 1
ATOM 804 O O . LYS A 1 103 ? -14.312 -2.819 22.632 1.00 94.31 103 LYS A O 1
ATOM 809 N N . VAL A 1 104 ? -15.411 -1.226 23.777 1.00 94.75 104 VAL A N 1
ATOM 810 C CA . VAL A 1 104 ? -14.227 -0.384 24.016 1.00 94.75 104 VAL A CA 1
ATOM 811 C C . VAL A 1 104 ? -13.263 -1.081 24.972 1.00 94.75 104 VAL A C 1
ATOM 813 O O . VAL A 1 104 ? -12.081 -1.170 24.656 1.00 94.75 104 VAL A O 1
ATOM 816 N N . HIS A 1 105 ? -13.764 -1.645 26.076 1.00 96.06 105 HIS A N 1
ATOM 817 C CA . HIS A 1 105 ? -12.938 -2.429 27.001 1.00 96.06 105 HIS A CA 1
ATOM 818 C C . HIS A 1 105 ? -12.244 -3.596 26.281 1.00 96.06 105 HIS A C 1
ATOM 820 O O . HIS A 1 105 ? -11.039 -3.772 26.424 1.00 96.06 105 HIS A O 1
ATOM 826 N N . SER A 1 106 ? -12.971 -4.338 25.442 1.00 95.81 106 SER A N 1
ATOM 827 C CA . SER A 1 106 ? -12.442 -5.444 24.628 1.00 95.81 106 SER A CA 1
ATOM 828 C C . SER A 1 106 ? -11.341 -4.995 23.656 1.00 95.81 106 SER A C 1
ATOM 830 O O . SER A 1 106 ? -10.365 -5.711 23.455 1.00 95.81 106 SER A O 1
ATOM 832 N N . ILE A 1 107 ? -11.441 -3.790 23.080 1.00 94.81 107 ILE A N 1
ATOM 833 C CA . ILE A 1 107 ? -10.379 -3.235 22.226 1.00 94.81 107 ILE A CA 1
ATOM 834 C C . ILE A 1 107 ? -9.159 -2.841 23.062 1.00 94.81 107 ILE A C 1
ATOM 836 O O . ILE A 1 107 ? -8.050 -3.250 22.740 1.00 94.81 107 ILE A O 1
ATOM 840 N N . LEU A 1 108 ? -9.357 -2.090 24.147 1.00 95.00 108 LEU A N 1
ATOM 841 C CA . LEU A 1 108 ? -8.269 -1.641 25.022 1.00 95.00 108 LEU A CA 1
ATOM 842 C C . LEU A 1 108 ? -7.608 -2.799 25.791 1.00 95.00 108 LEU A C 1
ATOM 844 O O . LEU A 1 108 ? -6.468 -2.676 26.225 1.00 95.00 108 LEU A O 1
ATOM 848 N N . ALA A 1 109 ? -8.276 -3.950 25.915 1.00 93.88 109 ALA A N 1
ATOM 849 C CA . ALA A 1 109 ? -7.725 -5.163 26.519 1.00 93.88 109 ALA A CA 1
ATOM 850 C C . ALA A 1 109 ? -6.455 -5.677 25.811 1.00 93.88 109 ALA A C 1
ATOM 852 O O . ALA A 1 109 ? -5.682 -6.412 26.428 1.00 93.88 109 ALA A O 1
ATOM 853 N N . SER A 1 110 ? -6.212 -5.278 24.551 1.00 91.31 110 SER A N 1
ATOM 854 C CA . SER A 1 110 ? -4.985 -5.629 23.826 1.00 91.31 110 SER A CA 1
ATOM 855 C C . SER A 1 110 ? -3.746 -4.836 24.246 1.00 91.31 110 SER A C 1
ATOM 857 O O . SER A 1 110 ? -2.642 -5.234 23.874 1.00 91.31 110 SER A O 1
ATOM 859 N N . VAL A 1 111 ? -3.903 -3.734 24.992 1.00 91.75 111 VAL A N 1
ATOM 860 C CA . VAL A 1 111 ? -2.771 -3.016 25.601 1.00 91.75 111 VAL A CA 1
ATOM 861 C C . VAL A 1 111 ? -2.122 -3.948 26.623 1.00 91.75 111 VAL A C 1
ATOM 863 O O . VAL A 1 111 ? -2.801 -4.447 27.527 1.00 91.75 111 VAL A O 1
ATOM 866 N N . GLN A 1 112 ? -0.834 -4.239 26.430 1.00 89.38 112 GLN A N 1
ATOM 867 C CA . GLN A 1 112 ? -0.104 -5.239 27.216 1.00 89.38 112 GLN A CA 1
ATOM 868 C C . GLN A 1 112 ? 0.145 -4.759 28.645 1.00 89.38 112 GLN A C 1
ATOM 870 O O . GLN A 1 112 ? -0.138 -5.497 29.588 1.00 89.38 112 GLN A O 1
ATOM 875 N N . ASP A 1 113 ? 0.589 -3.511 28.798 1.00 91.50 113 ASP A N 1
ATOM 876 C CA . ASP A 1 113 ? 0.835 -2.905 30.101 1.00 91.50 113 ASP A CA 1
ATOM 877 C C . ASP A 1 113 ? -0.483 -2.605 30.837 1.00 91.50 113 ASP A C 1
ATOM 879 O O . ASP A 1 113 ? -1.412 -1.987 30.306 1.00 91.50 113 ASP A O 1
ATOM 883 N N . ASP A 1 114 ? -0.579 -3.087 32.075 1.00 90.50 114 ASP A N 1
ATOM 884 C CA . ASP A 1 114 ? -1.769 -2.936 32.909 1.00 90.50 114 ASP A CA 1
ATOM 885 C C . ASP A 1 114 ? -1.966 -1.502 33.400 1.00 90.50 114 ASP A C 1
ATOM 887 O O . ASP A 1 114 ? -3.093 -1.001 33.391 1.00 90.50 114 ASP A O 1
ATOM 891 N N . ALA A 1 115 ? -0.892 -0.815 33.787 1.00 91.12 115 ALA A N 1
ATOM 892 C CA . ALA A 1 115 ? -0.969 0.559 34.264 1.00 91.12 115 ALA A CA 1
ATOM 893 C C . ALA A 1 115 ? -1.376 1.513 33.133 1.00 91.12 115 ALA A C 1
ATOM 895 O O . ALA A 1 115 ? -2.254 2.356 33.333 1.00 91.12 115 ALA A O 1
ATOM 896 N N . GLU A 1 116 ? -0.800 1.342 31.943 1.00 91.44 116 GLU A N 1
ATOM 897 C CA . GLU A 1 116 ? -1.155 2.085 30.736 1.00 91.44 116 GLU A CA 1
ATOM 898 C C . GLU A 1 116 ? -2.612 1.837 30.352 1.00 91.44 116 GLU A C 1
ATOM 900 O O . GLU A 1 116 ? -3.375 2.789 30.187 1.00 91.44 116 GLU A O 1
ATOM 905 N N . ARG A 1 117 ? -3.037 0.568 30.289 1.00 94.94 117 ARG A N 1
ATOM 906 C CA . ARG A 1 117 ? -4.419 0.209 29.949 1.00 94.94 117 ARG A CA 1
ATOM 907 C C . ARG A 1 117 ? -5.420 0.855 30.901 1.00 94.94 117 ARG A C 1
ATOM 909 O O . ARG A 1 117 ? -6.407 1.441 30.454 1.00 94.94 117 ARG A O 1
ATOM 916 N N . PHE A 1 118 ? -5.183 0.753 32.207 1.00 93.94 118 PHE A N 1
ATOM 917 C CA . PHE A 1 118 ? -6.091 1.328 33.192 1.00 93.94 118 PHE A CA 1
ATOM 918 C C . PHE A 1 118 ? -6.085 2.857 33.171 1.00 93.94 118 PHE A C 1
ATOM 920 O O . PHE A 1 118 ? -7.138 3.462 33.338 1.00 93.94 118 PHE A O 1
ATOM 927 N N . LYS A 1 119 ? -4.934 3.489 32.928 1.00 92.81 119 LYS A N 1
ATOM 928 C CA . LYS A 1 119 ? -4.864 4.943 32.756 1.00 92.81 119 LYS A CA 1
ATOM 929 C C . LYS A 1 119 ? -5.603 5.394 31.495 1.00 92.81 119 LYS A C 1
ATOM 931 O O . LYS A 1 119 ? -6.293 6.406 31.529 1.00 92.81 119 LYS A O 1
ATOM 936 N N . ALA A 1 120 ? -5.494 4.639 30.404 1.00 92.00 120 ALA A N 1
ATOM 937 C CA . ALA A 1 120 ? -6.124 4.975 29.135 1.00 92.00 120 ALA A CA 1
ATOM 938 C C . ALA A 1 120 ? -7.646 5.078 29.270 1.00 92.00 120 ALA A C 1
ATOM 940 O O . ALA A 1 120 ? -8.239 6.059 28.830 1.00 92.00 120 ALA A O 1
ATOM 941 N N . ILE A 1 121 ? -8.302 4.111 29.920 1.00 92.75 121 ILE A N 1
ATOM 942 C CA . ILE A 1 121 ? -9.767 4.156 30.028 1.00 92.75 121 ILE A CA 1
ATOM 943 C C . ILE A 1 121 ? -10.276 5.343 30.860 1.00 92.75 121 ILE A C 1
ATOM 945 O O . ILE A 1 121 ? -11.389 5.811 30.614 1.00 92.75 121 ILE A O 1
ATOM 949 N N . ASP A 1 122 ? -9.448 5.846 31.780 1.00 91.75 122 ASP A N 1
ATOM 950 C CA . ASP A 1 122 ? -9.748 6.978 32.663 1.00 91.75 122 ASP A CA 1
ATOM 951 C C . ASP A 1 122 ? -9.581 8.335 31.972 1.00 91.75 122 ASP A C 1
ATOM 953 O O . ASP A 1 122 ? -10.205 9.312 32.384 1.00 91.75 122 ASP A O 1
ATOM 957 N N . ASP A 1 123 ? -8.779 8.394 30.908 1.00 90.12 123 ASP A N 1
ATOM 958 C CA . ASP A 1 123 ? -8.486 9.613 30.155 1.00 90.12 123 ASP A CA 1
ATOM 959 C C . ASP A 1 123 ? -8.981 9.500 28.699 1.00 90.12 123 ASP A C 1
ATOM 961 O O . ASP A 1 123 ? -8.186 9.358 27.765 1.00 90.12 123 ASP A O 1
ATOM 965 N N . PRO A 1 124 ? -10.311 9.539 28.459 1.00 90.12 124 PRO A N 1
ATOM 966 C CA . PRO A 1 124 ? -10.861 9.372 27.120 1.00 90.12 124 PRO A CA 1
ATOM 967 C C . PRO A 1 124 ? -10.393 10.493 26.182 1.00 90.12 124 PRO A C 1
ATOM 969 O O . PRO A 1 124 ? -10.418 11.662 26.585 1.00 90.12 124 PRO A O 1
ATOM 972 N N . PRO A 1 125 ? -10.017 10.188 24.928 1.00 89.62 125 PRO A N 1
ATOM 973 C CA . PRO A 1 125 ? -9.591 11.193 23.959 1.00 89.62 125 PRO A CA 1
ATOM 974 C C . PRO A 1 125 ? -10.747 12.112 23.540 1.00 89.62 125 PRO A C 1
ATOM 976 O O . PRO A 1 125 ? -11.928 11.796 23.720 1.00 89.62 125 PRO A O 1
ATOM 979 N N . VAL A 1 126 ? -10.399 13.266 22.966 1.00 87.38 126 VAL A N 1
ATOM 980 C CA . VAL A 1 126 ? -11.368 14.178 22.346 1.00 87.38 126 VAL A CA 1
ATOM 981 C C . VAL A 1 126 ? -11.844 13.566 21.031 1.00 87.38 126 VAL A C 1
ATOM 983 O O . VAL A 1 126 ? -11.041 13.152 20.200 1.00 87.38 126 VAL A O 1
ATOM 986 N N . ASP A 1 127 ? -13.156 13.490 20.847 1.00 84.69 127 ASP A N 1
ATOM 987 C CA . ASP A 1 127 ? -13.756 13.087 19.580 1.00 84.69 127 ASP A CA 1
ATOM 988 C C . ASP A 1 127 ? -13.812 14.282 18.623 1.00 84.69 127 ASP A C 1
ATOM 990 O O . ASP A 1 127 ? -14.608 15.196 18.838 1.00 84.69 127 ASP A O 1
ATOM 994 N N . ASP A 1 128 ? -13.024 14.245 17.547 1.00 76.62 128 ASP A N 1
ATOM 995 C CA . ASP A 1 128 ? -12.929 15.304 16.529 1.00 76.62 128 ASP A CA 1
ATOM 996 C C . ASP A 1 128 ? -14.287 15.740 15.951 1.00 76.62 128 ASP A C 1
ATOM 998 O O . ASP A 1 128 ? -14.445 16.879 15.515 1.00 76.62 128 ASP A O 1
ATOM 1002 N N . VAL A 1 129 ? -15.286 14.848 15.937 1.00 75.12 129 VAL A N 1
ATOM 1003 C CA . VAL A 1 129 ? -16.613 15.143 15.375 1.00 75.12 129 VAL A CA 1
ATOM 1004 C C . VAL A 1 129 ? -17.474 15.945 16.346 1.00 75.12 129 VAL A C 1
ATOM 1006 O O . VAL A 1 129 ? -18.271 16.780 15.924 1.00 75.12 129 VAL A O 1
ATOM 1009 N N . THR A 1 130 ? -17.364 15.666 17.645 1.00 78.12 130 THR A N 1
ATOM 1010 C CA . THR A 1 130 ? -18.250 16.262 18.663 1.00 78.12 130 THR A CA 1
ATOM 1011 C C . THR A 1 130 ? -17.549 17.246 19.589 1.00 78.12 130 THR A C 1
ATOM 1013 O O . THR A 1 130 ? -18.225 17.952 20.328 1.00 78.12 130 THR A O 1
ATOM 1016 N N . GLY A 1 131 ? -16.216 17.280 19.590 1.00 81.44 131 GLY A N 1
ATOM 1017 C CA . GLY A 1 131 ? -15.395 18.062 20.515 1.00 81.44 131 GLY A CA 1
ATOM 1018 C C . GLY A 1 131 ? -15.461 17.589 21.971 1.00 81.44 131 GLY A C 1
ATOM 1019 O O . GLY A 1 131 ? -14.903 18.239 22.850 1.00 81.44 131 GLY A O 1
ATOM 1020 N N . THR A 1 132 ? -16.137 16.470 22.254 1.00 86.31 132 THR A N 1
ATOM 1021 C CA . THR A 1 132 ? -16.318 15.951 23.618 1.00 86.31 132 THR A CA 1
ATOM 1022 C C . THR A 1 132 ? -15.315 14.849 23.934 1.00 86.31 132 THR A C 1
ATOM 1024 O O . THR A 1 132 ? -14.955 14.057 23.062 1.00 86.31 132 THR A O 1
ATOM 1027 N N . ARG A 1 133 ? -14.867 14.776 25.193 1.00 88.44 133 ARG A N 1
ATOM 1028 C CA . ARG A 1 133 ? -14.005 13.687 25.669 1.00 88.44 133 ARG A CA 1
ATOM 1029 C C . ARG A 1 133 ? -14.835 12.432 25.893 1.00 88.44 133 ARG A C 1
ATOM 1031 O O . ARG A 1 133 ? -15.628 12.375 26.831 1.00 88.44 133 ARG A O 1
ATOM 1038 N N . ARG A 1 134 ? -14.683 11.438 25.018 1.00 88.62 134 ARG A N 1
ATOM 1039 C CA . ARG A 1 134 ? -15.432 10.180 25.103 1.00 88.62 134 ARG A CA 1
ATOM 1040 C C . ARG A 1 134 ? -14.733 9.051 24.367 1.00 88.62 134 ARG A C 1
ATOM 1042 O O . ARG A 1 134 ? -14.059 9.260 23.363 1.00 88.62 134 ARG A O 1
ATOM 1049 N N . TRP A 1 135 ? -14.998 7.826 24.803 1.00 92.00 135 TRP A N 1
ATOM 1050 C CA . TRP A 1 135 ? -14.597 6.646 24.054 1.00 92.00 135 TRP A CA 1
ATOM 1051 C C . TRP A 1 135 ? -15.622 6.286 22.978 1.00 92.00 135 TRP A C 1
ATOM 1053 O O . TRP A 1 135 ? -16.793 6.040 23.259 1.00 92.00 135 TRP A O 1
ATOM 1063 N N . THR A 1 136 ? -15.150 6.181 21.738 1.00 90.44 136 THR A N 1
ATOM 1064 C CA . THR A 1 136 ? -15.851 5.495 20.647 1.00 90.44 136 THR A CA 1
ATOM 1065 C C . THR A 1 136 ? -15.048 4.269 20.225 1.00 90.44 136 THR A C 1
ATOM 1067 O O . THR A 1 136 ? -13.851 4.173 20.500 1.00 90.44 136 THR A O 1
ATOM 1070 N N . THR A 1 137 ? -15.676 3.328 19.518 1.00 90.38 137 THR A N 1
ATOM 1071 C CA . THR A 1 137 ? -14.984 2.145 18.981 1.00 90.38 137 THR A CA 1
ATOM 1072 C C . THR A 1 137 ? -13.797 2.531 18.092 1.00 90.38 137 THR A C 1
ATOM 1074 O O . THR A 1 137 ? -12.745 1.905 18.176 1.00 90.38 137 THR A O 1
ATOM 1077 N N . ASN A 1 138 ? -13.931 3.590 17.286 1.00 87.94 138 ASN A N 1
ATOM 1078 C CA . ASN A 1 138 ? -12.855 4.074 16.422 1.00 87.94 138 ASN A CA 1
ATOM 1079 C C . ASN A 1 138 ? -11.722 4.726 17.213 1.00 87.94 138 ASN A C 1
ATOM 1081 O O . ASN A 1 138 ? -10.566 4.453 16.918 1.00 87.94 138 ASN A O 1
ATOM 1085 N N . LEU A 1 139 ? -12.033 5.539 18.227 1.00 90.12 139 LEU A N 1
ATOM 1086 C CA . LEU A 1 139 ? -11.005 6.145 19.079 1.00 90.12 139 LEU A CA 1
ATOM 1087 C C . LEU A 1 139 ? -10.233 5.075 19.857 1.00 90.12 139 LEU A C 1
ATOM 1089 O O . LEU A 1 139 ? -9.012 5.142 19.930 1.00 90.12 139 LEU A O 1
ATOM 1093 N N . ALA A 1 140 ? -10.924 4.047 20.359 1.00 91.62 140 ALA A N 1
ATOM 1094 C CA . ALA A 1 140 ? -10.283 2.908 21.010 1.00 91.62 140 ALA A CA 1
ATOM 1095 C C . ALA A 1 140 ? -9.356 2.156 20.045 1.00 91.62 140 ALA A C 1
ATOM 1097 O O . ALA A 1 140 ? -8.226 1.849 20.408 1.00 91.62 140 ALA A O 1
ATOM 1098 N N . LYS A 1 141 ? -9.804 1.906 18.803 1.00 90.00 141 LYS A N 1
ATOM 1099 C CA . LYS A 1 141 ? -8.969 1.296 17.755 1.00 90.00 141 LYS A CA 1
ATOM 1100 C C . LYS A 1 141 ? -7.723 2.139 17.480 1.00 90.00 141 LYS A C 1
ATOM 1102 O O . LYS A 1 141 ? -6.629 1.596 17.567 1.00 90.00 141 LYS A O 1
ATOM 1107 N N . LYS A 1 142 ? -7.883 3.449 17.253 1.00 87.94 142 LYS A N 1
ATOM 1108 C CA . LYS A 1 142 ? -6.766 4.386 17.038 1.00 87.94 142 LYS A CA 1
ATOM 1109 C C . LYS A 1 142 ? -5.757 4.340 18.183 1.00 87.94 142 LYS A C 1
ATOM 1111 O O . LYS A 1 142 ? -4.563 4.255 17.931 1.00 87.94 142 LYS A O 1
ATOM 1116 N N . HIS A 1 143 ? -6.240 4.344 19.426 1.00 88.50 143 HIS A N 1
ATOM 1117 C CA . HIS A 1 143 ? -5.384 4.315 20.610 1.00 88.50 143 HIS A CA 1
ATOM 1118 C C . HIS A 1 143 ? -4.507 3.057 20.674 1.00 88.50 143 HIS A C 1
ATOM 1120 O O . HIS A 1 143 ? -3.337 3.147 21.014 1.00 88.50 143 HIS A O 1
ATOM 1126 N N . VAL A 1 144 ? -5.037 1.897 20.273 1.00 89.31 144 VAL A N 1
ATOM 1127 C CA . VAL A 1 144 ? -4.268 0.638 20.222 1.00 89.31 144 VAL A CA 1
ATOM 1128 C C . VAL A 1 144 ? -3.544 0.414 18.886 1.00 89.31 144 VAL A C 1
ATOM 1130 O O . VAL A 1 144 ? -3.176 -0.718 18.571 1.00 89.31 144 VAL A O 1
ATOM 1133 N N . GLY A 1 145 ? -3.400 1.453 18.055 1.00 85.06 145 GLY A N 1
ATOM 1134 C CA . GLY A 1 145 ? -2.743 1.370 16.745 1.00 85.06 145 GLY A CA 1
ATOM 1135 C C . GLY A 1 145 ? -3.518 0.576 15.685 1.00 85.06 145 GLY A C 1
ATOM 1136 O O . GLY A 1 145 ? -2.963 0.203 14.655 1.00 85.06 145 GLY A O 1
ATOM 1137 N N . ARG A 1 146 ? -4.805 0.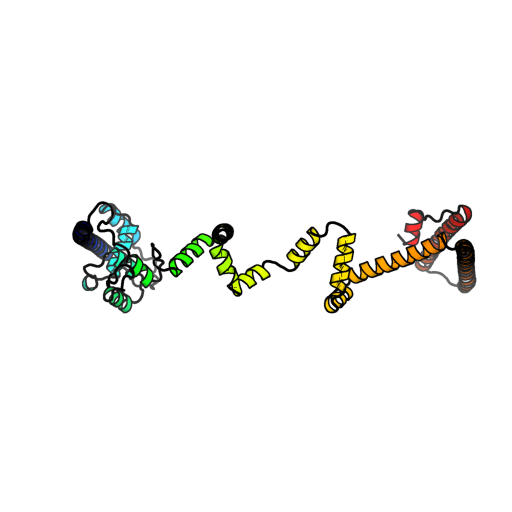288 15.913 1.00 85.38 146 ARG A N 1
ATOM 1138 C CA . ARG A 1 146 ? -5.689 -0.358 14.933 1.00 85.38 146 ARG A CA 1
ATOM 1139 C C . ARG A 1 146 ? -6.399 0.689 14.081 1.00 85.38 146 ARG A C 1
ATOM 1141 O O . ARG A 1 146 ? -6.807 1.745 14.562 1.00 85.38 146 ARG A O 1
ATOM 1148 N N . ARG A 1 147 ? -6.635 0.350 12.815 1.00 81.62 147 ARG A N 1
ATOM 1149 C CA . ARG A 1 147 ? -7.330 1.236 11.874 1.00 81.62 147 ARG A CA 1
ATOM 1150 C C . ARG A 1 147 ? -8.792 1.459 12.292 1.00 81.62 147 ARG A C 1
ATOM 1152 O O . ARG A 1 147 ? -9.474 0.490 12.641 1.00 81.62 147 ARG A O 1
ATOM 1159 N N . PRO A 1 148 ? -9.292 2.707 12.269 1.00 83.38 148 PRO A N 1
ATOM 1160 C CA . PRO A 1 148 ? -10.700 2.990 12.519 1.00 83.38 148 PRO A CA 1
ATOM 1161 C C . PRO A 1 148 ? -11.567 2.464 11.365 1.00 83.38 148 PRO A C 1
ATOM 1163 O O . PRO A 1 148 ? -11.146 2.473 10.212 1.00 83.38 148 PRO A O 1
ATOM 1166 N N . ASP A 1 149 ? -12.810 2.070 11.652 1.00 81.31 149 ASP A N 1
ATOM 1167 C CA . ASP A 1 149 ? -13.748 1.610 10.611 1.00 81.31 149 ASP A CA 1
ATOM 1168 C C . ASP A 1 149 ? -14.183 2.755 9.692 1.00 81.31 149 ASP A C 1
ATOM 1170 O O . ASP A 1 149 ? -14.486 2.562 8.516 1.00 81.31 149 ASP A O 1
ATOM 1174 N N . ARG A 1 150 ? -14.220 3.972 10.244 1.00 77.88 150 ARG A N 1
ATOM 1175 C CA . ARG A 1 150 ? -14.553 5.190 9.514 1.00 77.88 150 ARG A CA 1
ATOM 1176 C C . ARG A 1 150 ? -13.371 6.156 9.598 1.00 77.88 150 ARG A C 1
ATOM 1178 O O . ARG A 1 150 ? -13.168 6.723 10.674 1.00 77.88 150 ARG A O 1
ATOM 1185 N N . PRO A 1 151 ? -12.617 6.358 8.503 1.00 77.00 151 PRO A N 1
ATOM 1186 C CA . PRO A 1 151 ? -11.504 7.297 8.487 1.00 77.00 151 PRO A CA 1
ATOM 1187 C C . PRO A 1 151 ? -12.036 8.731 8.612 1.00 77.00 151 PRO A C 1
ATOM 1189 O O . PRO A 1 151 ? -12.878 9.175 7.824 1.00 77.00 151 PRO A O 1
ATOM 1192 N N . GLY A 1 152 ? -11.582 9.436 9.645 1.00 75.00 152 GLY A N 1
ATOM 1193 C CA . GLY A 1 152 ? -11.982 10.808 9.954 1.00 75.00 152 GLY A CA 1
ATOM 1194 C C . GLY A 1 152 ? -11.083 11.840 9.280 1.00 75.00 152 GLY A C 1
ATOM 1195 O O . GLY A 1 152 ? -11.577 12.845 8.769 1.00 75.00 152 GLY A O 1
ATOM 1196 N N . THR A 1 153 ? -9.778 11.568 9.217 1.00 80.06 153 THR A N 1
ATOM 1197 C CA . THR A 1 153 ? -8.781 12.494 8.661 1.00 80.06 153 THR A CA 1
ATOM 1198 C C . THR A 1 153 ? -8.522 12.232 7.175 1.00 80.06 153 THR A C 1
ATOM 1200 O O . THR A 1 153 ? -8.856 11.172 6.640 1.00 80.06 153 THR A O 1
ATOM 1203 N N . VAL A 1 154 ? -7.930 13.209 6.476 1.00 83.19 154 VAL A N 1
ATOM 1204 C CA . VAL A 1 154 ? -7.473 13.016 5.085 1.00 83.19 154 VAL A CA 1
ATOM 1205 C C . VAL A 1 154 ? -6.437 11.896 5.021 1.00 83.19 154 VAL A C 1
ATOM 1207 O O . VAL A 1 154 ? -6.547 11.030 4.162 1.00 83.19 154 VAL A O 1
ATOM 1210 N N . GLN A 1 155 ? -5.502 11.864 5.971 1.00 80.62 155 GLN A N 1
ATOM 1211 C CA . GLN A 1 155 ? -4.457 10.846 6.042 1.00 80.62 155 GLN A CA 1
ATOM 1212 C C . GLN A 1 155 ? -5.036 9.432 6.191 1.00 80.62 155 GLN A C 1
ATOM 1214 O O . GLN A 1 155 ? -4.686 8.545 5.422 1.00 80.62 155 GLN A O 1
ATOM 1219 N N . GLU A 1 156 ? -6.009 9.235 7.084 1.00 81.44 156 GLU A N 1
ATOM 1220 C CA . GLU A 1 156 ? -6.670 7.931 7.258 1.00 81.44 156 GLU A CA 1
ATOM 1221 C C . GLU A 1 156 ? -7.424 7.488 5.993 1.00 81.44 156 GLU A C 1
ATOM 1223 O O . GLU A 1 156 ? -7.517 6.298 5.692 1.00 81.44 156 GLU A O 1
ATOM 1228 N N . LYS A 1 157 ? -7.976 8.440 5.227 1.00 85.31 157 LYS A N 1
ATOM 1229 C CA . LYS A 1 157 ? -8.607 8.138 3.934 1.00 85.31 157 LYS A CA 1
ATOM 1230 C C . LYS A 1 157 ? -7.569 7.746 2.888 1.00 85.31 157 LYS A C 1
ATOM 1232 O O . LYS A 1 157 ? -7.825 6.820 2.128 1.00 85.31 157 LYS A O 1
ATOM 1237 N N . VAL A 1 158 ? -6.423 8.426 2.855 1.00 86.06 158 VAL A N 1
ATOM 1238 C CA . VAL A 1 158 ? -5.307 8.099 1.956 1.00 86.06 158 VAL A CA 1
ATOM 1239 C C . VAL A 1 158 ? -4.763 6.707 2.267 1.00 86.06 158 VAL A C 1
ATOM 1241 O O . VAL A 1 158 ? -4.640 5.902 1.353 1.00 86.06 158 VAL A O 1
ATOM 1244 N N . GLU A 1 159 ? -4.537 6.376 3.538 1.00 84.00 159 GLU A N 1
ATOM 1245 C CA . GLU A 1 159 ? -4.113 5.033 3.960 1.00 84.00 159 GLU A CA 1
ATOM 1246 C C . GLU A 1 159 ? -5.120 3.961 3.541 1.00 84.00 159 GLU A C 1
ATOM 1248 O O . GLU A 1 159 ? -4.742 2.909 3.031 1.00 84.00 159 GLU A O 1
ATOM 1253 N N . ARG A 1 160 ? -6.420 4.250 3.674 1.00 85.31 160 ARG A N 1
ATOM 1254 C CA . ARG A 1 160 ? -7.464 3.330 3.219 1.00 85.31 160 ARG A CA 1
ATOM 1255 C C . ARG A 1 160 ? -7.447 3.131 1.704 1.00 85.31 160 ARG A C 1
ATOM 1257 O O . ARG A 1 160 ? -7.672 2.014 1.251 1.00 85.31 160 ARG A O 1
ATOM 1264 N N . VAL A 1 161 ? -7.207 4.189 0.928 1.00 86.44 161 VAL A N 1
ATOM 1265 C CA . VAL A 1 161 ? -7.044 4.089 -0.531 1.00 86.44 161 VAL A CA 1
ATOM 1266 C C . VAL A 1 161 ? -5.796 3.282 -0.870 1.00 86.44 161 VAL A C 1
ATOM 1268 O O . VAL A 1 161 ? -5.878 2.406 -1.721 1.00 86.44 161 VAL A O 1
ATOM 1271 N N . HIS A 1 162 ? -4.685 3.509 -0.170 1.00 85.19 162 HIS A N 1
ATOM 1272 C CA . HIS A 1 162 ? -3.446 2.759 -0.360 1.00 85.19 162 HIS A CA 1
ATOM 1273 C C . HIS A 1 162 ? -3.636 1.259 -0.095 1.00 85.19 162 HIS A C 1
ATOM 1275 O O . HIS A 1 162 ? -3.154 0.440 -0.863 1.00 85.19 162 HIS A O 1
ATOM 1281 N N . ASP A 1 163 ? -4.378 0.878 0.949 1.00 84.25 163 ASP A N 1
ATOM 1282 C CA . ASP A 1 163 ? -4.688 -0.536 1.208 1.00 84.25 163 ASP A CA 1
ATOM 1283 C C . ASP A 1 163 ? -5.522 -1.174 0.092 1.00 84.25 163 ASP A C 1
ATOM 1285 O O . ASP A 1 163 ? -5.323 -2.334 -0.254 1.00 84.25 163 ASP A O 1
ATOM 1289 N N . LEU A 1 164 ? -6.506 -0.434 -0.428 1.00 86.56 164 LEU A N 1
ATOM 1290 C CA . LEU A 1 164 ? -7.373 -0.915 -1.504 1.00 86.56 164 LEU A CA 1
ATOM 1291 C C . LEU A 1 164 ? -6.616 -1.007 -2.832 1.00 86.56 164 LEU A C 1
ATOM 1293 O O . LEU A 1 164 ? -6.907 -1.884 -3.634 1.00 86.56 164 LEU A O 1
ATOM 1297 N N . ALA A 1 165 ? -5.640 -0.125 -3.030 1.00 89.75 165 ALA A N 1
ATOM 1298 C CA . ALA A 1 165 ? -4.731 -0.085 -4.166 1.00 89.75 165 ALA A CA 1
ATOM 1299 C C . ALA A 1 165 ? -3.400 -0.809 -3.880 1.00 89.75 165 ALA A C 1
ATOM 1301 O O . ALA A 1 165 ? -2.372 -0.444 -4.441 1.00 89.75 165 ALA A O 1
ATOM 1302 N N . ALA A 1 166 ? -3.395 -1.809 -2.987 1.00 88.81 166 ALA A N 1
ATOM 1303 C CA . ALA A 1 166 ? -2.212 -2.643 -2.757 1.00 88.81 166 ALA A CA 1
ATOM 1304 C C . ALA A 1 166 ? -1.883 -3.525 -3.976 1.00 88.81 166 ALA A C 1
ATOM 1306 O O . ALA A 1 166 ? -0.730 -3.893 -4.182 1.00 88.81 166 ALA A O 1
ATOM 1307 N N . ASP A 1 167 ? -2.906 -3.857 -4.764 1.00 92.06 167 ASP A N 1
ATOM 1308 C CA . ASP A 1 167 ? -2.778 -4.499 -6.066 1.00 92.06 167 ASP A CA 1
ATOM 1309 C C . ASP A 1 167 ? -2.397 -3.459 -7.133 1.00 92.06 167 ASP A C 1
ATOM 1311 O O . ASP A 1 167 ? -3.002 -2.385 -7.208 1.00 92.06 167 ASP A O 1
ATOM 1315 N N . GLU A 1 168 ? -1.392 -3.773 -7.952 1.00 86.69 168 GLU A N 1
ATOM 1316 C CA . GLU A 1 168 ? -0.843 -2.846 -8.944 1.00 86.69 168 GLU A CA 1
ATOM 1317 C C . GLU A 1 168 ? -1.843 -2.518 -10.065 1.00 86.69 168 GLU A C 1
ATOM 1319 O O . GLU A 1 168 ? -1.920 -1.365 -10.493 1.00 86.69 168 GLU A O 1
ATOM 1324 N N . GLU A 1 169 ? -2.675 -3.471 -10.494 1.00 89.69 169 GLU A N 1
ATOM 1325 C CA . GLU A 1 169 ? -3.717 -3.213 -11.495 1.00 89.69 169 GLU A CA 1
ATOM 1326 C C . GLU A 1 169 ? -4.779 -2.265 -10.931 1.00 89.69 169 GLU A C 1
ATOM 1328 O O . GLU A 1 169 ? -5.167 -1.284 -11.578 1.00 89.69 169 GLU A O 1
ATOM 1333 N N . VAL A 1 170 ? -5.197 -2.496 -9.682 1.00 90.38 170 VAL A N 1
ATOM 1334 C CA . VAL A 1 170 ? -6.136 -1.604 -8.987 1.00 90.38 170 VAL A CA 1
ATOM 1335 C C . VAL A 1 170 ? -5.524 -0.214 -8.807 1.00 90.38 170 VAL A C 1
ATOM 1337 O O . VAL A 1 170 ? -6.200 0.793 -9.038 1.00 90.38 170 VAL A O 1
ATOM 1340 N N . ALA A 1 171 ? -4.242 -0.130 -8.448 1.00 90.06 171 ALA A N 1
ATOM 1341 C CA . ALA A 1 171 ? -3.531 1.136 -8.309 1.00 90.06 171 ALA A CA 1
ATOM 1342 C C . ALA A 1 171 ? -3.479 1.922 -9.625 1.00 90.06 171 ALA A C 1
ATOM 1344 O O . ALA A 1 171 ? -3.692 3.140 -9.618 1.00 90.06 171 ALA A O 1
ATOM 1345 N N . VAL A 1 172 ? -3.250 1.250 -10.757 1.00 90.12 172 VAL A N 1
ATOM 1346 C CA . VAL A 1 172 ? -3.234 1.877 -12.087 1.00 90.12 172 VAL A CA 1
ATOM 1347 C C . VAL A 1 172 ? -4.609 2.426 -12.459 1.00 90.12 172 VAL A C 1
ATOM 1349 O O . VAL A 1 172 ? -4.698 3.572 -12.907 1.00 90.12 172 VAL A O 1
ATOM 1352 N N . GLU A 1 173 ? -5.686 1.667 -12.251 1.00 92.38 173 GLU A N 1
ATOM 1353 C CA . GLU A 1 173 ? -7.043 2.133 -12.568 1.00 92.38 173 GLU A CA 1
ATOM 1354 C C . GLU A 1 173 ? -7.474 3.301 -11.671 1.00 92.38 173 GLU A C 1
ATOM 1356 O O . GLU A 1 173 ? -7.965 4.319 -12.169 1.00 92.38 173 GLU A O 1
ATOM 1361 N N . VAL A 1 174 ? -7.196 3.227 -10.365 1.00 90.62 174 VAL A N 1
ATOM 1362 C CA . VAL A 1 174 ? -7.439 4.342 -9.436 1.00 90.62 174 VAL A CA 1
ATOM 1363 C C . VAL A 1 174 ? -6.638 5.574 -9.857 1.00 90.62 174 VAL A C 1
ATOM 1365 O O . VAL A 1 174 ? -7.183 6.678 -9.909 1.00 90.62 174 VAL A O 1
ATOM 1368 N N . THR A 1 175 ? -5.363 5.405 -10.214 1.00 89.38 175 THR A N 1
ATOM 1369 C CA . THR A 1 175 ? -4.513 6.508 -10.684 1.00 89.38 175 THR A CA 1
ATOM 1370 C C . THR A 1 175 ? -5.064 7.122 -11.970 1.00 89.38 175 THR A C 1
ATOM 1372 O O . THR A 1 175 ? -5.156 8.347 -12.071 1.00 89.38 175 THR A O 1
ATOM 1375 N N . ARG A 1 176 ? -5.497 6.302 -12.935 1.00 89.75 176 ARG A N 1
ATOM 1376 C CA . ARG A 1 176 ? -6.126 6.760 -14.182 1.00 89.75 176 ARG A CA 1
ATOM 1377 C C . ARG A 1 176 ? -7.367 7.601 -13.896 1.00 89.75 176 ARG A C 1
ATOM 1379 O O . ARG A 1 176 ? -7.495 8.696 -14.444 1.00 89.75 176 ARG A O 1
ATOM 1386 N N . ASP A 1 177 ? -8.258 7.130 -13.031 1.00 90.69 177 ASP A N 1
ATOM 1387 C CA . ASP A 1 177 ? -9.483 7.852 -12.679 1.00 90.69 177 ASP A CA 1
ATOM 1388 C C . ASP A 1 177 ? -9.209 9.153 -11.920 1.00 90.69 177 ASP A C 1
ATOM 1390 O O . ASP A 1 177 ? -9.861 10.174 -12.164 1.00 90.69 177 ASP A O 1
ATOM 1394 N N . VAL A 1 178 ? -8.201 9.166 -11.048 1.00 90.19 178 VAL A N 1
ATOM 1395 C CA . VAL A 1 178 ? -7.759 10.382 -10.358 1.00 90.19 178 VAL A CA 1
ATOM 1396 C C . VAL A 1 178 ? -7.186 11.398 -11.353 1.00 90.19 178 VAL A C 1
ATOM 1398 O O . VAL A 1 178 ? -7.554 12.574 -11.296 1.00 90.19 178 VAL A O 1
ATOM 1401 N N . LEU A 1 179 ? -6.351 10.960 -12.302 1.00 90.12 179 LEU A N 1
ATOM 1402 C CA . LEU A 1 179 ? -5.743 11.817 -13.328 1.00 90.12 179 LEU A CA 1
ATOM 1403 C C . LEU A 1 179 ? -6.741 12.321 -14.382 1.00 90.12 179 LEU A C 1
ATOM 1405 O O . LEU A 1 179 ? -6.510 13.373 -14.976 1.00 90.12 179 LEU A O 1
ATOM 1409 N N . ARG A 1 180 ? -7.887 11.651 -14.577 1.00 92.00 180 ARG A N 1
ATOM 1410 C CA . ARG A 1 180 ? -8.991 12.169 -15.414 1.00 92.00 180 ARG A CA 1
ATOM 1411 C C . ARG A 1 180 ? -9.569 13.488 -14.890 1.00 92.00 180 ARG A C 1
ATOM 1413 O O . ARG A 1 180 ? -10.245 14.197 -15.632 1.00 92.00 180 ARG A O 1
ATOM 1420 N N . ARG A 1 181 ? -9.315 13.846 -13.626 1.00 93.88 181 ARG A N 1
ATOM 1421 C CA . ARG A 1 181 ? -9.749 15.117 -13.032 1.00 93.88 181 ARG A CA 1
ATOM 1422 C C . ARG A 1 181 ? -8.703 16.205 -13.332 1.00 93.88 181 ARG A C 1
ATOM 1424 O O . ARG A 1 181 ? -7.646 16.207 -12.700 1.00 93.88 181 ARG A O 1
ATOM 1431 N N . PRO A 1 182 ? -8.988 17.193 -14.206 1.00 85.00 182 PRO A N 1
ATOM 1432 C CA . PRO A 1 182 ? -7.964 18.104 -14.735 1.00 85.00 182 PRO A CA 1
ATOM 1433 C C . PRO A 1 182 ? -7.268 18.950 -13.658 1.00 85.00 182 PRO A C 1
ATOM 1435 O O . PRO A 1 182 ? -6.066 19.178 -13.727 1.00 85.00 182 PRO A O 1
ATOM 1438 N N . GLN A 1 183 ? -7.993 19.365 -12.615 1.00 90.56 183 GLN A N 1
ATOM 1439 C CA . GLN A 1 183 ? -7.411 20.115 -11.494 1.00 90.56 183 GLN A CA 1
ATOM 1440 C C . GLN A 1 183 ? -6.479 19.261 -10.623 1.00 90.56 183 GLN A C 1
ATOM 1442 O O . GLN A 1 183 ? -5.543 19.790 -10.031 1.00 90.56 183 GLN A O 1
ATOM 1447 N N . VAL A 1 184 ? -6.736 17.952 -10.523 1.00 89.69 184 VAL A N 1
ATOM 1448 C CA . VAL A 1 184 ? -5.883 17.035 -9.758 1.00 89.69 184 VAL A CA 1
ATOM 1449 C C . VAL A 1 184 ? -4.608 16.753 -10.539 1.00 89.69 184 VAL A C 1
ATOM 1451 O O . VAL A 1 184 ? -3.529 16.869 -9.973 1.00 89.69 184 VAL A O 1
ATOM 1454 N N . ALA A 1 185 ? -4.725 16.479 -11.841 1.00 86.50 185 ALA A N 1
ATOM 1455 C CA . ALA A 1 185 ? -3.574 16.294 -12.719 1.00 86.50 185 ALA A CA 1
ATOM 1456 C C . ALA A 1 185 ? -2.652 17.526 -12.735 1.00 86.50 185 ALA A C 1
ATOM 1458 O O . ALA A 1 185 ? -1.442 17.379 -12.597 1.00 86.50 185 ALA A O 1
ATOM 1459 N N . ALA A 1 186 ? -3.217 18.737 -12.834 1.00 85.31 186 ALA A N 1
ATOM 1460 C CA . ALA A 1 186 ? -2.439 19.975 -12.794 1.00 85.31 186 ALA A CA 1
ATOM 1461 C C . ALA A 1 186 ? -1.656 20.123 -11.478 1.00 85.31 186 ALA A C 1
ATOM 1463 O O . ALA A 1 186 ? -0.439 20.276 -11.510 1.00 85.31 186 ALA A O 1
ATOM 1464 N N . ARG A 1 187 ? -2.329 19.979 -10.327 1.00 86.56 187 ARG A N 1
ATOM 1465 C CA . ARG A 1 187 ? -1.685 20.063 -9.001 1.00 86.56 187 ARG A CA 1
ATOM 1466 C C . ARG A 1 187 ? -0.636 18.978 -8.773 1.00 86.56 187 ARG A C 1
ATOM 1468 O O . ARG A 1 187 ? 0.370 19.221 -8.124 1.00 86.56 187 ARG A O 1
ATOM 1475 N N . LEU A 1 188 ? -0.865 17.778 -9.296 1.00 87.38 188 LEU A N 1
ATOM 1476 C CA . LEU A 1 188 ? 0.060 16.656 -9.166 1.00 87.38 188 LEU A CA 1
ATOM 1477 C C . LEU A 1 188 ? 1.345 16.881 -9.978 1.00 87.38 188 LEU A C 1
ATOM 1479 O O . LEU A 1 188 ? 2.417 16.484 -9.539 1.00 87.38 188 LEU A O 1
ATOM 1483 N N . MET A 1 189 ? 1.258 17.568 -11.121 1.00 84.06 189 MET A N 1
ATOM 1484 C CA . MET A 1 189 ? 2.423 17.918 -11.946 1.00 84.06 189 MET A CA 1
ATOM 1485 C C . MET A 1 189 ? 3.228 19.118 -11.423 1.00 84.06 189 MET A C 1
ATOM 1487 O O . MET A 1 189 ? 4.362 19.324 -11.861 1.00 84.06 189 MET A O 1
ATOM 1491 N N . GLU A 1 190 ? 2.673 19.903 -10.496 1.00 88.62 190 GLU A N 1
ATOM 1492 C CA . GLU A 1 190 ? 3.416 20.939 -9.763 1.00 88.62 190 GLU A CA 1
ATOM 1493 C C . GLU A 1 190 ? 4.398 20.322 -8.750 1.00 88.62 190 GLU A C 1
ATOM 1495 O O . GLU A 1 190 ? 5.433 20.919 -8.443 1.00 88.62 190 GLU A O 1
ATOM 1500 N N . ASP A 1 191 ? 4.119 19.104 -8.272 1.00 89.06 191 ASP A N 1
ATOM 1501 C CA . ASP A 1 191 ? 5.009 18.365 -7.382 1.00 89.06 191 ASP A CA 1
ATOM 1502 C C . ASP A 1 191 ? 6.256 17.873 -8.138 1.00 89.06 191 ASP A C 1
ATOM 1504 O O . ASP A 1 191 ? 6.189 17.143 -9.132 1.00 89.06 191 ASP A O 1
ATOM 1508 N N . THR A 1 192 ? 7.434 18.278 -7.657 1.00 85.69 192 THR A N 1
ATOM 1509 C CA . THR A 1 192 ? 8.705 17.949 -8.311 1.00 85.69 192 THR A CA 1
ATOM 1510 C C . THR A 1 192 ? 9.047 16.464 -8.223 1.00 85.69 192 THR A C 1
ATOM 1512 O O . THR A 1 192 ? 9.577 15.935 -9.199 1.00 85.69 192 THR A O 1
ATOM 1515 N N . ALA A 1 193 ? 8.717 15.785 -7.123 1.00 81.06 193 ALA A N 1
ATOM 1516 C CA . ALA A 1 193 ? 8.992 14.362 -6.957 1.00 81.06 193 ALA A CA 1
ATOM 1517 C C . ALA A 1 193 ? 8.096 13.521 -7.872 1.00 81.06 193 ALA A C 1
ATOM 1519 O O . ALA A 1 193 ? 8.581 12.603 -8.530 1.00 81.06 193 ALA A O 1
ATOM 1520 N N . VAL A 1 194 ? 6.813 13.877 -7.989 1.00 83.94 194 VAL A N 1
ATOM 1521 C CA . VAL A 1 194 ? 5.891 13.170 -8.891 1.00 83.94 194 VAL A CA 1
ATOM 1522 C C . VAL A 1 194 ? 6.266 13.404 -10.349 1.00 83.94 194 VAL A C 1
ATOM 1524 O O . VAL A 1 194 ? 6.365 12.456 -11.127 1.00 83.94 194 VAL A O 1
ATOM 1527 N N . ARG A 1 195 ? 6.555 14.653 -10.722 1.00 83.38 195 ARG A N 1
ATOM 1528 C CA . ARG A 1 195 ? 7.042 14.984 -12.064 1.00 83.38 195 ARG A CA 1
ATOM 1529 C C . ARG A 1 195 ? 8.326 14.223 -12.400 1.00 83.38 195 ARG A C 1
ATOM 1531 O O . ARG A 1 195 ? 8.465 13.743 -13.522 1.00 83.38 195 ARG A O 1
ATOM 1538 N N . GLN A 1 196 ? 9.255 14.106 -11.453 1.00 77.19 196 GLN A N 1
ATOM 1539 C CA . GLN A 1 196 ? 10.483 13.340 -11.637 1.00 77.19 196 GLN A CA 1
ATOM 1540 C C . GLN A 1 196 ? 10.191 11.843 -11.791 1.00 77.19 196 GLN A C 1
ATOM 1542 O O . GLN A 1 196 ? 10.635 11.265 -12.771 1.00 77.19 196 GLN A O 1
ATOM 1547 N N . ALA A 1 197 ? 9.359 11.246 -10.937 1.00 79.75 197 ALA A N 1
ATOM 1548 C CA . ALA A 1 197 ? 8.974 9.838 -11.050 1.00 79.75 197 ALA A CA 1
ATOM 1549 C C . ALA A 1 197 ? 8.288 9.513 -12.392 1.00 79.75 197 ALA A C 1
ATOM 1551 O O . ALA A 1 197 ? 8.597 8.500 -13.016 1.00 79.75 197 ALA A O 1
ATOM 1552 N N . VAL A 1 198 ? 7.405 10.390 -12.884 1.00 81.69 198 VAL A N 1
ATOM 1553 C CA . VAL A 1 198 ? 6.779 10.247 -14.212 1.00 81.69 198 VAL A CA 1
ATOM 1554 C C . VAL A 1 198 ? 7.819 10.366 -15.330 1.00 81.69 198 VAL A C 1
ATOM 1556 O O . VAL A 1 198 ? 7.776 9.607 -16.298 1.00 81.69 198 VAL A O 1
ATOM 1559 N N . ASN A 1 199 ? 8.769 11.294 -15.205 1.00 74.81 199 ASN A N 1
ATOM 1560 C CA . ASN A 1 199 ? 9.855 11.454 -16.171 1.00 74.81 199 ASN A CA 1
ATOM 1561 C C . ASN A 1 199 ? 10.834 10.272 -16.163 1.00 74.81 199 ASN A C 1
ATOM 1563 O O . ASN A 1 199 ? 11.320 9.903 -17.227 1.00 74.81 199 ASN A O 1
ATOM 1567 N N . ASP A 1 200 ? 11.100 9.683 -15.001 1.00 69.06 200 ASP A N 1
ATOM 1568 C CA . ASP A 1 200 ? 11.985 8.530 -14.833 1.00 69.06 200 ASP A CA 1
ATOM 1569 C C . ASP A 1 200 ? 11.316 7.246 -15.351 1.00 69.06 200 ASP A C 1
ATOM 1571 O O . ASP A 1 200 ? 11.960 6.420 -16.001 1.00 69.06 200 ASP A O 1
ATOM 1575 N N . ALA A 1 201 ? 9.999 7.109 -15.145 1.00 66.88 201 ALA A N 1
ATOM 1576 C CA . ALA A 1 201 ? 9.190 6.043 -15.739 1.00 66.88 201 ALA A CA 1
ATOM 1577 C C . ALA A 1 201 ? 9.151 6.136 -17.277 1.00 66.88 201 ALA A C 1
ATOM 1579 O O . ALA A 1 201 ? 9.071 5.119 -17.970 1.00 66.88 201 ALA A O 1
ATOM 1580 N N . GLN A 1 202 ? 9.281 7.343 -17.835 1.00 65.25 202 GLN A N 1
ATOM 1581 C CA . GLN A 1 202 ? 9.568 7.556 -19.253 1.00 65.25 202 GLN A CA 1
ATOM 1582 C C . GLN A 1 202 ? 11.061 7.313 -19.543 1.00 65.25 202 GLN A C 1
ATOM 1584 O O . GLN A 1 202 ? 11.815 8.251 -19.813 1.00 65.25 202 GLN A O 1
ATOM 1589 N N . ARG A 1 203 ? 11.495 6.044 -19.507 1.00 65.56 203 ARG A N 1
ATOM 1590 C CA . ARG A 1 203 ? 12.884 5.647 -19.804 1.00 65.56 203 ARG A CA 1
ATOM 1591 C C . ARG A 1 203 ? 13.404 6.291 -21.106 1.00 65.56 203 ARG A C 1
ATOM 1593 O O . ARG A 1 203 ? 12.642 6.417 -22.071 1.00 65.56 203 ARG A O 1
ATOM 1600 N N . PRO A 1 204 ? 14.707 6.638 -21.195 1.00 63.91 204 PRO A N 1
ATOM 1601 C CA . PRO A 1 204 ? 15.320 7.148 -22.428 1.00 63.91 204 PRO A CA 1
ATOM 1602 C C . PRO A 1 204 ? 15.092 6.237 -23.643 1.00 63.91 204 PRO A C 1
ATOM 1604 O O . PRO A 1 204 ? 14.917 6.731 -24.753 1.00 63.91 204 PRO A O 1
ATOM 1607 N N . GLU A 1 205 ? 15.034 4.924 -23.413 1.00 64.12 205 GLU A N 1
ATOM 1608 C CA . GLU A 1 205 ? 14.724 3.886 -24.404 1.00 64.12 205 GLU A CA 1
ATOM 1609 C C . GLU A 1 205 ? 13.344 4.105 -25.039 1.00 64.12 205 GLU A C 1
ATOM 1611 O O . GLU A 1 205 ? 13.234 4.199 -26.257 1.00 64.12 205 GLU A O 1
ATOM 1616 N N . HIS A 1 206 ? 12.309 4.338 -24.227 1.00 63.19 206 HIS A N 1
ATOM 1617 C CA . HIS A 1 206 ? 10.949 4.569 -24.723 1.00 63.19 206 HIS A CA 1
ATOM 1618 C C . HIS A 1 206 ? 10.835 5.913 -25.462 1.00 63.19 206 HIS A C 1
ATOM 1620 O O . HIS A 1 206 ? 10.049 6.050 -26.399 1.00 63.19 206 HIS A O 1
ATOM 1626 N N . ARG A 1 207 ? 11.642 6.918 -25.084 1.00 64.06 207 ARG A N 1
ATOM 1627 C CA . ARG A 1 207 ? 11.742 8.183 -25.836 1.00 64.06 207 ARG A CA 1
ATOM 1628 C C . ARG A 1 207 ? 12.414 7.982 -27.195 1.00 64.06 207 ARG A C 1
ATOM 1630 O O . ARG A 1 207 ? 11.997 8.613 -28.165 1.00 64.06 207 ARG A O 1
ATOM 1637 N N . ALA A 1 208 ? 13.427 7.119 -27.276 1.00 66.00 208 ALA A N 1
ATOM 1638 C CA . ALA A 1 208 ? 14.089 6.773 -28.530 1.00 66.00 208 ALA A CA 1
ATOM 1639 C C . ALA A 1 208 ? 13.165 5.961 -29.453 1.00 66.00 208 ALA A C 1
ATOM 1641 O O . ALA A 1 208 ? 13.080 6.278 -30.635 1.00 66.00 208 ALA A O 1
ATOM 1642 N N . GLU A 1 209 ? 12.420 4.992 -28.920 1.00 65.81 209 GLU A N 1
ATOM 1643 C CA . GLU A 1 209 ? 11.429 4.203 -29.668 1.00 65.81 209 GLU A CA 1
ATOM 1644 C C . GLU A 1 209 ? 10.261 5.063 -30.166 1.00 65.81 209 GLU A C 1
ATOM 1646 O O . GLU A 1 209 ? 9.889 4.995 -31.338 1.00 65.81 209 GLU A O 1
ATOM 1651 N N . ALA A 1 210 ? 9.730 5.947 -29.315 1.00 66.62 210 ALA A N 1
ATOM 1652 C CA . ALA A 1 210 ? 8.718 6.919 -29.720 1.00 66.62 210 ALA A CA 1
ATOM 1653 C C . ALA A 1 210 ? 9.235 7.825 -30.846 1.00 66.62 210 ALA A C 1
ATOM 1655 O O . ALA A 1 210 ? 8.542 8.016 -31.845 1.00 66.62 210 ALA A O 1
ATOM 1656 N N . MET A 1 211 ? 10.468 8.333 -30.733 1.00 64.75 211 MET A N 1
ATOM 1657 C CA . MET A 1 211 ? 11.094 9.131 -31.790 1.00 64.75 211 MET A CA 1
ATOM 1658 C C . MET A 1 211 ? 11.272 8.328 -33.086 1.00 64.75 211 MET A C 1
ATOM 1660 O O . MET A 1 211 ? 10.957 8.834 -34.159 1.00 64.75 211 MET A O 1
ATOM 1664 N N . GLN A 1 212 ? 11.711 7.070 -33.002 1.00 68.12 212 GLN A N 1
ATOM 1665 C CA . GLN A 1 212 ? 11.843 6.189 -34.166 1.00 68.12 212 GLN A CA 1
ATOM 1666 C C . GLN A 1 212 ? 10.490 5.947 -34.848 1.00 68.12 212 GLN A C 1
ATOM 1668 O O . GLN A 1 212 ? 10.407 6.020 -36.068 1.00 68.12 212 GLN A O 1
ATOM 1673 N N . SER A 1 213 ? 9.408 5.760 -34.085 1.00 66.88 213 SER A N 1
ATOM 1674 C CA . SER A 1 213 ? 8.057 5.582 -34.643 1.00 66.88 213 SER A CA 1
ATOM 1675 C C . SER A 1 213 ? 7.516 6.812 -35.394 1.00 66.88 213 SER A C 1
ATOM 1677 O O . SER A 1 213 ? 6.660 6.687 -36.275 1.00 66.88 213 SER A O 1
ATOM 1679 N N . LEU A 1 214 ? 8.010 8.009 -35.054 1.00 71.00 214 LEU A N 1
ATOM 1680 C CA . LEU A 1 214 ? 7.601 9.272 -35.675 1.00 71.00 214 LEU A CA 1
ATOM 1681 C C . LEU A 1 214 ? 8.318 9.520 -37.007 1.00 71.00 214 LEU A C 1
ATOM 1683 O O . LEU A 1 214 ? 7.801 10.244 -37.859 1.00 71.00 214 LEU A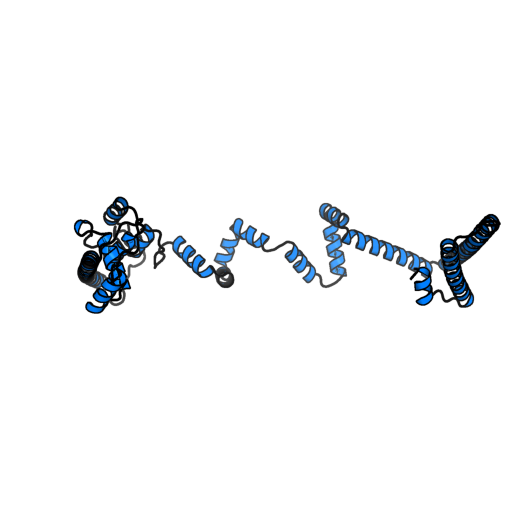 O 1
ATOM 1687 N N . VAL A 1 215 ? 9.482 8.904 -37.205 1.00 77.44 215 VAL A N 1
ATOM 1688 C CA . VAL A 1 215 ? 10.290 9.033 -38.416 1.00 77.44 215 VAL A CA 1
ATOM 1689 C C . VAL A 1 215 ? 9.986 7.866 -39.348 1.00 77.44 215 VAL A C 1
ATOM 1691 O O . VAL A 1 215 ? 10.558 6.788 -39.239 1.00 77.44 215 VAL A O 1
ATOM 1694 N N . LYS A 1 216 ? 9.044 8.084 -40.266 1.00 74.06 216 LYS A N 1
ATOM 1695 C CA . LYS A 1 216 ? 8.532 7.028 -41.155 1.00 74.06 216 LYS A CA 1
ATOM 1696 C C . LYS A 1 216 ? 9.329 6.838 -42.446 1.00 74.06 216 LYS A C 1
ATOM 1698 O O . LYS A 1 216 ? 9.096 5.855 -43.142 1.00 74.06 216 LYS A O 1
ATOM 1703 N N . ASP A 1 217 ? 10.223 7.766 -42.782 1.00 84.94 217 ASP A N 1
ATOM 1704 C CA . ASP A 1 217 ? 11.023 7.716 -44.005 1.00 84.94 217 ASP A CA 1
ATOM 1705 C C . ASP A 1 217 ? 12.507 8.032 -43.752 1.00 84.94 217 ASP A C 1
ATOM 1707 O O . ASP A 1 217 ? 12.872 8.776 -42.834 1.00 84.94 217 ASP A O 1
ATOM 1711 N N . ASP A 1 218 ? 13.367 7.459 -44.598 1.00 82.56 218 ASP A N 1
ATOM 1712 C CA . ASP A 1 218 ? 14.826 7.547 -44.466 1.00 82.56 218 ASP A CA 1
ATOM 1713 C C . ASP A 1 218 ? 15.363 8.971 -44.695 1.00 82.56 218 ASP A C 1
ATOM 1715 O O . ASP A 1 218 ? 16.427 9.331 -44.183 1.00 82.56 218 ASP A O 1
ATOM 1719 N N . ALA A 1 219 ? 14.635 9.819 -45.431 1.00 82.38 219 ALA A N 1
ATOM 1720 C CA . ALA A 1 219 ? 15.049 11.194 -45.701 1.00 82.38 219 ALA A CA 1
ATOM 1721 C C . ALA A 1 219 ? 14.856 12.095 -44.469 1.00 82.38 219 ALA A C 1
ATOM 1723 O O . ALA A 1 219 ? 15.727 12.911 -44.147 1.00 82.38 219 ALA A O 1
ATOM 1724 N N . ALA A 1 220 ? 13.745 11.928 -43.754 1.00 80.56 220 ALA A N 1
ATOM 1725 C CA . ALA A 1 220 ? 13.474 12.548 -42.468 1.00 80.56 220 ALA A CA 1
ATOM 1726 C C . ALA A 1 220 ? 14.451 12.028 -41.405 1.00 80.56 220 ALA A C 1
ATOM 1728 O O . ALA A 1 220 ? 15.028 12.834 -40.671 1.00 80.56 220 ALA A O 1
ATOM 1729 N N . ALA A 1 221 ? 14.726 10.717 -41.390 1.00 82.50 221 ALA A N 1
ATOM 1730 C CA . ALA A 1 221 ? 15.705 10.108 -40.488 1.00 82.50 221 ALA A CA 1
ATOM 1731 C C . ALA A 1 221 ? 17.107 10.695 -40.672 1.00 82.50 221 ALA A C 1
ATOM 1733 O O . ALA A 1 221 ? 17.740 11.111 -39.701 1.00 82.50 221 ALA A O 1
ATOM 1734 N N . ALA A 1 222 ? 17.575 10.804 -41.917 1.00 84.19 222 ALA A N 1
ATOM 1735 C CA . ALA A 1 222 ? 18.892 11.351 -42.227 1.00 84.19 222 ALA A CA 1
ATOM 1736 C C . ALA A 1 222 ? 19.029 12.834 -41.833 1.00 84.19 222 ALA A C 1
ATOM 1738 O O . ALA A 1 222 ? 20.078 13.248 -41.324 1.00 84.19 222 ALA A O 1
ATOM 1739 N N . ARG A 1 223 ? 17.974 13.641 -42.028 1.00 83.81 223 ARG A N 1
ATOM 1740 C CA . ARG A 1 223 ? 17.949 15.052 -41.599 1.00 83.81 223 ARG A CA 1
ATOM 1741 C C . ARG A 1 223 ? 18.012 15.173 -40.081 1.00 83.81 223 ARG A C 1
ATOM 1743 O O . ARG A 1 223 ? 18.860 15.903 -39.576 1.00 83.81 223 ARG A O 1
ATOM 1750 N N . MET A 1 224 ? 17.188 14.411 -39.364 1.00 83.19 224 MET A N 1
ATOM 1751 C CA . MET A 1 224 ? 17.202 14.411 -37.901 1.00 83.19 224 MET A CA 1
ATOM 1752 C C . MET A 1 224 ? 18.540 13.927 -37.341 1.00 83.19 224 MET A C 1
ATOM 1754 O O . MET A 1 224 ? 19.088 14.563 -36.446 1.00 83.19 224 MET A O 1
ATOM 1758 N N . ALA A 1 225 ? 19.110 12.852 -37.894 1.00 85.88 225 ALA A N 1
ATOM 1759 C CA . ALA A 1 225 ? 20.429 12.368 -37.496 1.00 85.88 225 ALA A CA 1
ATOM 1760 C C . ALA A 1 225 ? 21.503 13.448 -37.699 1.00 85.88 225 ALA A C 1
ATOM 1762 O O . ALA A 1 225 ? 22.321 13.679 -36.811 1.00 85.88 225 ALA A O 1
ATOM 1763 N N . SER A 1 226 ? 21.458 14.167 -38.825 1.00 85.75 226 SER A N 1
ATOM 1764 C CA . SER A 1 226 ? 22.374 15.281 -39.100 1.00 85.75 226 SER A CA 1
ATOM 1765 C C . SER A 1 226 ? 22.219 16.419 -38.089 1.00 85.75 226 SER A C 1
ATOM 1767 O O . SER A 1 226 ? 23.221 16.928 -37.593 1.00 85.75 226 SER A O 1
ATOM 1769 N N . ASP A 1 227 ? 20.987 16.795 -37.741 1.00 85.62 227 ASP A N 1
ATOM 1770 C CA . ASP A 1 227 ? 20.713 17.845 -36.753 1.00 85.62 227 ASP A CA 1
ATOM 1771 C C . ASP A 1 227 ? 21.153 17.452 -35.339 1.00 85.62 227 ASP A C 1
ATOM 1773 O O . ASP A 1 227 ? 21.727 18.265 -34.614 1.00 85.62 227 ASP A O 1
ATOM 1777 N N . VAL A 1 228 ? 20.953 16.192 -34.957 1.00 88.25 228 VAL A N 1
ATOM 1778 C CA . VAL A 1 228 ? 21.401 15.653 -33.668 1.00 88.25 228 VAL A CA 1
ATOM 1779 C C . VAL A 1 228 ? 22.931 15.621 -33.586 1.00 88.25 228 VAL A C 1
ATOM 1781 O O . VAL A 1 228 ? 23.495 16.021 -32.565 1.00 88.25 228 VAL A O 1
ATOM 1784 N N . LEU A 1 229 ? 23.609 15.228 -34.668 1.00 90.12 229 LEU A N 1
ATOM 1785 C CA . LEU A 1 229 ? 25.074 15.205 -34.765 1.00 90.12 229 LEU A CA 1
ATOM 1786 C C . LEU A 1 229 ? 25.717 16.601 -34.785 1.00 90.12 229 LEU A C 1
ATOM 1788 O O . LEU A 1 229 ? 26.919 16.708 -34.554 1.00 90.12 229 LEU A O 1
ATOM 1792 N N . ARG A 1 230 ? 24.955 17.688 -34.982 1.00 90.69 230 ARG A N 1
ATOM 1793 C CA . ARG A 1 230 ? 25.476 19.061 -34.797 1.00 90.69 230 ARG A CA 1
ATOM 1794 C C . ARG A 1 230 ? 25.844 19.363 -33.343 1.00 90.69 230 ARG A C 1
ATOM 1796 O O . ARG A 1 230 ? 26.555 20.332 -33.084 1.00 90.69 230 ARG A O 1
ATOM 1803 N N . ARG A 1 231 ? 25.374 18.557 -32.386 1.00 93.38 231 ARG A N 1
ATOM 1804 C CA . ARG A 1 231 ? 25.736 18.674 -30.970 1.00 93.38 231 ARG A CA 1
ATOM 1805 C C . ARG A 1 231 ? 27.064 17.938 -30.725 1.00 93.38 231 ARG A C 1
ATOM 1807 O O . ARG A 1 231 ? 27.088 16.715 -30.869 1.00 93.38 231 ARG A O 1
ATOM 1814 N N . PRO A 1 232 ? 28.141 18.622 -30.297 1.00 88.44 232 PRO A N 1
ATOM 1815 C CA . PRO A 1 232 ? 29.489 18.041 -30.248 1.00 88.44 232 PRO A CA 1
ATOM 1816 C C . PRO A 1 232 ? 29.593 16.821 -29.321 1.00 88.44 232 PRO A C 1
ATOM 1818 O O . PRO A 1 232 ? 30.183 15.813 -29.694 1.00 88.44 232 PRO A O 1
ATOM 1821 N N . GLU A 1 233 ? 28.934 16.860 -28.163 1.00 88.94 233 GLU A N 1
ATOM 1822 C CA . GLU A 1 233 ? 28.888 15.731 -27.220 1.00 88.94 233 GLU A CA 1
ATOM 1823 C C . GLU A 1 233 ? 28.168 14.502 -27.788 1.00 88.94 233 GLU A C 1
ATOM 1825 O O . GLU A 1 233 ? 28.535 13.361 -27.513 1.00 88.94 233 GLU A O 1
ATOM 1830 N N . VAL A 1 234 ? 27.130 14.720 -28.599 1.00 89.06 234 VAL A N 1
ATOM 1831 C CA . VAL A 1 234 ? 26.398 13.619 -29.231 1.00 89.06 234 VAL A CA 1
ATOM 1832 C C . VAL A 1 234 ? 27.235 13.021 -30.353 1.00 89.06 234 VAL A C 1
ATOM 1834 O O . VAL A 1 234 ? 27.345 11.802 -30.434 1.00 89.06 234 VAL A O 1
ATOM 1837 N N . ALA A 1 235 ? 27.889 13.858 -31.162 1.00 87.19 235 ALA A N 1
ATOM 1838 C CA . ALA A 1 235 ? 28.820 13.400 -32.185 1.00 87.19 235 ALA A CA 1
ATOM 1839 C C . ALA A 1 235 ? 29.970 12.572 -31.591 1.00 87.19 235 ALA A C 1
ATOM 1841 O O . ALA A 1 235 ? 30.268 11.500 -32.109 1.00 87.19 235 ALA A O 1
ATOM 1842 N N . ALA A 1 236 ? 30.562 13.016 -30.477 1.00 86.62 236 ALA A N 1
ATOM 1843 C CA . ALA A 1 236 ? 31.622 12.281 -29.789 1.00 86.62 236 ALA A CA 1
ATOM 1844 C C . ALA A 1 236 ? 31.147 10.905 -29.293 1.00 86.62 236 ALA A C 1
ATOM 1846 O O . ALA A 1 236 ? 31.828 9.904 -29.510 1.00 86.62 236 ALA A O 1
ATOM 1847 N N . ARG A 1 237 ? 29.952 10.828 -28.691 1.00 88.38 237 ARG A N 1
ATOM 1848 C CA . ARG A 1 237 ? 29.368 9.556 -28.230 1.00 88.38 237 ARG A CA 1
ATOM 1849 C C . ARG A 1 237 ? 29.024 8.614 -29.380 1.00 88.38 237 ARG A C 1
ATOM 1851 O O . ARG A 1 237 ? 29.312 7.430 -29.287 1.00 88.38 237 ARG A O 1
ATOM 1858 N N . VAL A 1 238 ? 28.449 9.132 -30.465 1.00 88.56 238 VAL A N 1
ATOM 1859 C CA . VAL A 1 238 ? 28.139 8.333 -31.662 1.00 88.56 238 VAL A CA 1
ATOM 1860 C C . VAL A 1 238 ? 29.421 7.839 -32.339 1.00 88.56 238 VAL A C 1
ATOM 1862 O O . VAL A 1 238 ? 29.463 6.710 -32.809 1.00 88.56 238 VAL A O 1
ATOM 1865 N N . ALA A 1 239 ? 30.485 8.644 -32.362 1.00 85.25 239 ALA A N 1
ATOM 1866 C CA . ALA A 1 239 ? 31.780 8.229 -32.901 1.00 85.25 239 ALA A CA 1
ATOM 1867 C C . ALA A 1 239 ? 32.482 7.170 -32.030 1.00 85.25 239 ALA A C 1
ATOM 1869 O O . ALA A 1 239 ? 33.228 6.344 -32.559 1.00 85.25 239 ALA A O 1
ATOM 1870 N N . ALA A 1 240 ? 32.244 7.193 -30.716 1.00 87.38 240 ALA A N 1
ATOM 1871 C CA . ALA A 1 240 ? 32.740 6.195 -29.773 1.00 87.38 240 ALA A CA 1
ATOM 1872 C C . ALA A 1 240 ? 31.937 4.879 -29.795 1.00 87.38 240 ALA A C 1
ATOM 1874 O O . ALA A 1 240 ? 32.432 3.867 -29.310 1.00 87.38 240 ALA A O 1
ATOM 1875 N N . ASP A 1 241 ? 30.725 4.872 -30.359 1.00 91.88 241 ASP A N 1
ATOM 1876 C CA . ASP A 1 241 ? 29.908 3.668 -30.517 1.00 91.88 241 ASP A CA 1
ATOM 1877 C C . ASP A 1 241 ? 30.413 2.803 -31.687 1.00 91.88 241 ASP A C 1
ATOM 1879 O O . ASP A 1 241 ? 30.453 3.228 -32.847 1.00 91.88 241 ASP A O 1
ATOM 1883 N N . ASP A 1 242 ? 30.795 1.560 -31.386 1.00 88.56 242 ASP A N 1
ATOM 1884 C CA . ASP A 1 242 ? 31.392 0.636 -32.355 1.00 88.56 242 ASP A CA 1
ATOM 1885 C C . ASP A 1 242 ? 30.469 0.316 -33.535 1.00 88.56 242 ASP A C 1
ATOM 1887 O O . ASP A 1 242 ? 30.929 0.189 -34.677 1.00 88.56 242 ASP A O 1
ATOM 1891 N N . ARG A 1 243 ? 29.161 0.210 -33.281 1.00 87.38 243 ARG A N 1
ATOM 1892 C CA . ARG A 1 243 ? 28.170 -0.145 -34.297 1.00 87.38 243 ARG A CA 1
ATOM 1893 C C . ARG A 1 243 ? 27.912 1.036 -35.223 1.00 87.38 243 ARG A C 1
ATOM 1895 O O . ARG A 1 243 ? 27.931 0.863 -36.442 1.00 87.38 243 ARG A O 1
ATOM 1902 N N . ALA A 1 244 ? 27.717 2.231 -34.672 1.00 86.38 244 ALA A N 1
ATOM 1903 C CA . ALA A 1 244 ? 27.533 3.451 -35.447 1.00 86.38 244 ALA A CA 1
ATOM 1904 C C . ALA A 1 244 ? 28.769 3.749 -36.306 1.00 86.38 244 ALA A C 1
ATOM 1906 O O . ALA A 1 244 ? 28.647 3.983 -37.511 1.00 86.38 244 ALA A O 1
ATOM 1907 N N . ARG A 1 245 ? 29.966 3.639 -35.723 1.00 85.94 245 ARG A N 1
ATOM 1908 C CA . ARG A 1 245 ? 31.238 3.802 -36.435 1.00 85.94 245 ARG A CA 1
ATOM 1909 C C . ARG A 1 245 ? 31.394 2.795 -37.573 1.00 85.94 245 ARG A C 1
ATOM 1911 O O . ARG A 1 245 ? 31.755 3.184 -38.683 1.00 85.94 245 ARG A O 1
ATOM 1918 N N . HIS A 1 246 ? 31.082 1.518 -37.343 1.00 88.88 246 HIS A N 1
ATOM 1919 C CA . HIS A 1 246 ? 31.119 0.502 -38.397 1.00 88.88 246 HIS A CA 1
ATOM 1920 C C . HIS A 1 246 ? 30.151 0.822 -39.548 1.00 88.88 246 HIS A C 1
ATOM 1922 O O . HIS A 1 246 ? 30.542 0.751 -40.714 1.00 88.88 246 HIS A O 1
ATOM 1928 N N . MET A 1 247 ? 28.915 1.226 -39.238 1.00 88.62 247 MET A N 1
ATOM 1929 C CA . MET A 1 247 ? 27.907 1.573 -40.247 1.00 88.62 247 MET A CA 1
ATOM 1930 C C . MET A 1 247 ? 28.307 2.797 -41.080 1.00 88.62 247 MET A C 1
ATOM 1932 O O . MET A 1 247 ? 28.167 2.775 -42.303 1.00 88.62 247 MET A O 1
ATOM 1936 N N . VAL A 1 248 ? 28.859 3.839 -40.449 1.00 87.94 248 VAL A N 1
ATOM 1937 C CA . VAL A 1 248 ? 29.362 5.028 -41.156 1.00 87.94 248 VAL A CA 1
ATOM 1938 C C . VAL A 1 248 ? 30.549 4.671 -42.047 1.00 87.94 248 VAL A C 1
ATOM 1940 O O . VAL A 1 248 ? 30.565 5.058 -43.214 1.00 87.94 248 VAL A O 1
ATOM 1943 N N . ASN A 1 249 ? 31.505 3.885 -41.545 1.00 87.62 249 ASN A N 1
ATOM 1944 C CA . ASN A 1 249 ? 32.662 3.447 -42.330 1.00 87.62 249 ASN A CA 1
ATOM 1945 C C . ASN A 1 249 ? 32.239 2.625 -43.549 1.00 87.62 249 ASN A C 1
ATOM 1947 O O . ASN A 1 249 ? 32.755 2.829 -44.648 1.00 87.62 249 ASN A O 1
ATOM 1951 N N . ARG A 1 250 ? 31.267 1.724 -43.374 1.00 88.69 250 ARG A N 1
ATOM 1952 C CA . ARG A 1 250 ? 30.694 0.951 -44.476 1.00 88.69 250 ARG A CA 1
ATOM 1953 C C . ARG A 1 250 ? 30.044 1.865 -45.513 1.00 88.69 250 ARG A C 1
ATOM 1955 O O . ARG A 1 250 ? 30.375 1.765 -46.689 1.00 88.69 250 ARG A O 1
ATOM 1962 N N . ALA A 1 251 ? 29.199 2.801 -45.083 1.00 87.62 251 ALA A N 1
ATOM 1963 C CA . ALA A 1 251 ? 28.548 3.754 -45.980 1.00 87.62 251 ALA A CA 1
ATOM 1964 C C . ALA A 1 251 ? 29.557 4.651 -46.724 1.00 87.62 251 ALA A C 1
ATOM 1966 O O . ALA A 1 251 ? 29.374 4.944 -47.904 1.00 87.62 251 ALA A O 1
ATOM 1967 N N . GLN A 1 252 ? 30.643 5.065 -46.065 1.00 87.38 252 GLN A N 1
ATOM 1968 C CA . GLN A 1 252 ? 31.731 5.817 -46.695 1.00 87.38 252 GLN A CA 1
ATOM 1969 C C . GLN A 1 252 ? 32.478 4.979 -47.736 1.00 87.38 252 GLN A C 1
ATOM 1971 O O . GLN A 1 252 ? 32.726 5.465 -48.838 1.00 87.38 252 GLN A O 1
ATOM 1976 N N . ALA A 1 253 ? 32.809 3.727 -47.417 1.00 87.88 253 ALA A N 1
ATOM 1977 C CA . ALA A 1 253 ? 33.455 2.815 -48.355 1.00 87.88 253 ALA A CA 1
ATOM 1978 C C . ALA A 1 253 ? 32.565 2.548 -49.579 1.00 87.88 253 ALA A C 1
ATOM 1980 O O . ALA A 1 253 ? 33.036 2.633 -50.714 1.00 87.88 253 ALA A O 1
ATOM 1981 N N . ASP A 1 254 ? 31.274 2.300 -49.360 1.00 86.94 254 ASP A N 1
ATOM 1982 C CA . ASP A 1 254 ? 30.307 2.068 -50.432 1.00 86.94 254 ASP A CA 1
ATOM 1983 C C . ASP A 1 254 ? 30.125 3.320 -51.298 1.00 86.94 254 ASP A C 1
ATOM 1985 O O . ASP A 1 254 ? 30.144 3.228 -52.525 1.00 86.94 254 ASP A O 1
ATOM 1989 N N . ARG A 1 255 ? 30.068 4.513 -50.693 1.00 85.81 255 ARG A N 1
ATOM 1990 C CA . ARG A 1 255 ? 30.037 5.780 -51.435 1.00 85.81 255 ARG A CA 1
ATOM 1991 C C . ARG A 1 255 ? 31.291 5.977 -52.285 1.00 85.81 255 ARG A C 1
ATOM 1993 O O . ARG A 1 255 ? 31.173 6.377 -53.440 1.00 85.81 255 ARG A O 1
ATOM 2000 N N . SER A 1 256 ? 32.475 5.694 -51.748 1.00 82.38 256 SER A N 1
ATOM 2001 C CA . SER A 1 256 ? 33.737 5.802 -52.491 1.00 82.38 256 SER A CA 1
ATOM 2002 C C . SER A 1 256 ? 33.779 4.842 -53.682 1.00 82.38 256 SER A C 1
ATOM 2004 O O . SER A 1 256 ? 34.177 5.239 -54.776 1.00 82.38 256 SER A O 1
ATOM 2006 N N . ARG A 1 257 ? 33.298 3.602 -53.510 1.00 83.00 257 ARG A N 1
ATOM 2007 C CA . ARG A 1 257 ? 33.152 2.635 -54.613 1.00 83.00 257 ARG A CA 1
ATOM 2008 C C . ARG A 1 257 ? 32.189 3.144 -55.680 1.00 83.00 257 ARG A C 1
ATOM 2010 O O . ARG A 1 257 ? 32.556 3.193 -56.850 1.00 83.00 257 ARG A O 1
ATOM 2017 N N . GLN A 1 258 ? 31.004 3.600 -55.275 1.00 83.81 258 GLN A N 1
ATOM 2018 C CA . GLN A 1 258 ? 30.006 4.159 -56.191 1.00 83.81 258 GLN A CA 1
ATOM 2019 C C . GLN A 1 258 ? 30.543 5.376 -56.950 1.00 83.81 258 GLN A C 1
ATOM 2021 O O . GLN A 1 258 ? 30.271 5.532 -58.137 1.00 83.81 258 GLN A O 1
ATOM 2026 N N . GLN A 1 259 ? 31.329 6.236 -56.298 1.00 83.19 259 GLN A N 1
ATOM 2027 C CA . GLN A 1 259 ? 31.974 7.378 -56.947 1.00 83.19 259 GLN A CA 1
ATOM 2028 C C . GLN A 1 259 ? 33.034 6.943 -57.960 1.00 83.19 259 GLN A C 1
ATOM 2030 O O . GLN A 1 259 ? 33.070 7.491 -59.062 1.00 83.19 259 GLN A O 1
ATOM 2035 N N . ALA A 1 260 ? 33.856 5.945 -57.630 1.00 79.81 260 ALA A N 1
ATOM 2036 C CA . ALA A 1 260 ? 34.833 5.381 -58.557 1.00 79.81 260 ALA A CA 1
ATOM 2037 C C . ALA A 1 260 ? 34.149 4.729 -59.772 1.00 79.81 260 ALA A C 1
ATOM 2039 O O . ALA A 1 260 ? 34.553 4.950 -60.911 1.00 79.81 260 ALA A O 1
ATOM 2040 N N . GLU A 1 261 ? 33.070 3.976 -59.561 1.00 80.69 261 GLU A N 1
ATOM 2041 C CA . GLU A 1 261 ? 32.269 3.382 -60.637 1.00 80.69 261 GLU A CA 1
ATOM 2042 C C . GLU A 1 261 ? 31.567 4.434 -61.496 1.00 80.69 261 GLU A C 1
ATOM 2044 O O . GLU A 1 261 ? 31.601 4.358 -62.727 1.00 80.69 261 GLU A O 1
ATOM 2049 N N . ALA A 1 262 ? 30.975 5.451 -60.867 1.00 81.12 262 ALA A N 1
ATOM 2050 C CA . ALA A 1 262 ? 30.367 6.569 -61.571 1.00 81.12 262 ALA A CA 1
ATOM 2051 C C . ALA A 1 262 ? 31.408 7.284 -62.435 1.00 81.12 262 ALA A C 1
ATOM 2053 O O . ALA A 1 262 ? 31.159 7.476 -63.623 1.00 81.12 262 ALA A O 1
ATOM 2054 N N . PHE A 1 263 ? 32.589 7.580 -61.883 1.00 78.75 263 PHE A N 1
ATOM 2055 C CA . PHE A 1 263 ? 33.713 8.150 -62.623 1.00 78.75 263 PHE A CA 1
ATOM 2056 C C . PHE A 1 263 ? 34.116 7.262 -63.803 1.00 78.75 263 PHE A C 1
ATOM 2058 O O . PHE A 1 263 ? 34.216 7.746 -64.926 1.00 78.75 263 PHE A O 1
ATOM 2065 N N . ARG A 1 264 ? 34.267 5.948 -63.601 1.00 74.62 264 ARG A N 1
ATOM 2066 C CA . ARG A 1 264 ? 34.570 5.004 -64.689 1.00 74.62 264 ARG A CA 1
ATOM 2067 C C . ARG A 1 264 ? 33.514 5.044 -65.798 1.00 74.62 264 ARG A C 1
ATOM 2069 O O . ARG A 1 264 ? 33.867 4.892 -66.968 1.00 74.62 264 ARG A O 1
ATOM 2076 N N . ARG A 1 265 ? 32.234 5.221 -65.463 1.00 73.12 265 ARG A N 1
ATOM 2077 C CA . ARG A 1 265 ? 31.130 5.224 -66.436 1.00 73.12 265 ARG A CA 1
ATOM 2078 C C . ARG A 1 265 ? 30.989 6.549 -67.184 1.00 73.12 265 ARG A C 1
ATOM 2080 O O . ARG A 1 265 ? 30.712 6.524 -68.377 1.00 73.12 265 ARG A O 1
ATOM 2087 N N . THR A 1 266 ? 31.127 7.679 -66.496 1.00 75.44 266 THR A N 1
ATOM 2088 C CA . THR A 1 266 ? 30.812 9.005 -67.054 1.00 75.44 266 THR A CA 1
ATOM 2089 C C . THR A 1 266 ? 32.037 9.770 -67.537 1.00 75.44 266 THR A C 1
ATOM 2091 O O . THR A 1 266 ? 31.900 10.668 -68.364 1.00 75.44 266 THR A O 1
ATOM 2094 N N . SER A 1 267 ? 33.232 9.431 -67.048 1.00 75.69 267 SER A N 1
ATOM 2095 C CA . SER A 1 267 ? 34.456 10.145 -67.400 1.00 75.69 267 SER A CA 1
ATOM 2096 C C . SER A 1 267 ? 34.941 9.776 -68.810 1.00 75.69 267 SER A C 1
ATOM 2098 O O . SER A 1 267 ? 35.053 8.584 -69.118 1.00 75.69 267 SER A O 1
ATOM 2100 N N . PRO A 1 268 ? 35.331 10.759 -69.647 1.00 70.19 268 PRO A N 1
ATOM 2101 C CA . PRO A 1 268 ? 35.910 10.516 -70.973 1.00 70.19 268 PRO A CA 1
ATOM 2102 C C . PRO A 1 268 ? 37.177 9.647 -70.945 1.00 70.19 268 PRO A C 1
ATOM 2104 O O . PRO A 1 268 ? 37.464 8.935 -71.903 1.00 70.19 268 PRO A O 1
ATOM 2107 N N . VAL A 1 269 ? 37.923 9.672 -69.833 1.00 77.56 269 VAL A N 1
ATOM 2108 C CA . VAL A 1 269 ? 39.133 8.857 -69.606 1.00 77.56 269 VAL A CA 1
ATOM 2109 C C . VAL A 1 269 ? 38.844 7.505 -68.941 1.00 77.56 269 VAL A C 1
ATOM 2111 O O . VAL A 1 269 ? 39.745 6.677 -68.824 1.00 77.56 269 VAL A O 1
ATOM 2114 N N . GLY A 1 270 ? 37.593 7.229 -68.558 1.00 75.25 270 GLY A N 1
ATOM 2115 C CA . GLY A 1 270 ? 37.177 5.971 -67.930 1.00 75.25 270 GLY A CA 1
ATOM 2116 C C . GLY A 1 270 ? 37.551 4.702 -68.718 1.00 75.25 270 GLY A C 1
ATOM 2117 O O . GLY A 1 270 ? 38.041 3.751 -68.107 1.00 75.25 270 GLY A O 1
ATOM 2118 N N . PRO A 1 271 ? 37.387 4.650 -70.057 1.00 72.50 271 PRO A N 1
ATOM 2119 C CA . PRO A 1 271 ? 37.838 3.513 -70.866 1.00 72.50 271 PRO A CA 1
ATOM 2120 C C . PRO A 1 271 ? 39.361 3.306 -70.853 1.00 72.50 271 PRO A C 1
ATOM 2122 O O . PRO A 1 271 ? 39.815 2.163 -70.833 1.00 72.50 271 PRO A O 1
ATOM 2125 N N . SER A 1 272 ? 40.145 4.388 -70.833 1.00 76.25 272 SER A N 1
ATOM 2126 C CA . SER A 1 272 ? 41.612 4.327 -70.778 1.00 76.25 272 SER A CA 1
ATOM 2127 C C . SER A 1 272 ? 42.100 3.833 -69.420 1.00 76.25 272 SER A C 1
ATOM 2129 O O . SER A 1 272 ? 42.971 2.971 -69.376 1.00 76.25 272 SER A O 1
ATOM 2131 N N . VAL A 1 273 ? 41.486 4.302 -68.328 1.00 75.56 273 VAL A N 1
ATOM 2132 C CA . VAL A 1 273 ? 41.765 3.814 -66.967 1.00 75.56 273 VAL A CA 1
ATOM 2133 C C . VAL A 1 273 ? 41.470 2.319 -66.866 1.00 75.56 273 VAL A C 1
ATOM 2135 O O . VAL A 1 273 ? 42.345 1.572 -66.456 1.00 75.56 273 VAL A O 1
ATOM 2138 N N . ARG A 1 274 ? 40.319 1.850 -67.373 1.00 74.06 274 ARG A N 1
ATOM 2139 C CA . ARG A 1 274 ? 40.005 0.408 -67.410 1.00 74.06 274 ARG A CA 1
ATOM 2140 C C . ARG A 1 274 ? 41.013 -0.408 -68.213 1.00 74.06 274 ARG A C 1
ATOM 2142 O O . ARG A 1 274 ? 41.277 -1.557 -67.882 1.00 74.06 274 ARG A O 1
ATOM 2149 N N . ARG A 1 275 ? 41.542 0.141 -69.310 1.00 75.38 275 ARG A N 1
ATOM 2150 C CA . ARG A 1 275 ? 42.552 -0.549 -70.122 1.00 75.38 275 ARG A CA 1
ATOM 2151 C C . ARG A 1 275 ? 43.886 -0.646 -69.382 1.00 75.38 275 ARG A C 1
ATOM 2153 O O . ARG A 1 275 ? 44.544 -1.675 -69.494 1.00 75.38 275 ARG A O 1
ATOM 2160 N N . ILE A 1 276 ? 44.261 0.396 -68.641 1.00 77.88 276 ILE A N 1
ATOM 2161 C CA . ILE A 1 276 ? 45.459 0.408 -67.796 1.00 77.88 276 ILE A CA 1
ATOM 2162 C C . ILE A 1 276 ? 45.286 -0.576 -66.636 1.00 77.88 276 ILE A C 1
ATOM 2164 O O . ILE A 1 276 ? 46.128 -1.453 -66.510 1.00 77.88 276 ILE A O 1
ATOM 2168 N N . GLU A 1 277 ? 44.171 -0.515 -65.898 1.00 76.19 277 GLU A N 1
ATOM 2169 C CA . GLU A 1 277 ? 43.833 -1.449 -64.806 1.00 76.19 277 GLU A CA 1
ATOM 2170 C C . GLU A 1 277 ? 43.881 -2.907 -65.304 1.00 76.19 277 GLU A C 1
ATOM 2172 O O . GLU A 1 277 ? 44.574 -3.729 -64.726 1.00 76.19 277 GLU A O 1
ATOM 2177 N N . ARG A 1 278 ? 43.273 -3.226 -66.458 1.00 78.12 278 ARG A N 1
ATOM 2178 C CA . ARG A 1 278 ? 43.361 -4.578 -67.053 1.00 78.12 278 ARG A CA 1
ATOM 2179 C C . ARG A 1 278 ? 44.781 -4.989 -67.441 1.00 78.12 278 ARG A C 1
ATOM 2181 O O . ARG A 1 278 ? 45.104 -6.172 -67.437 1.00 78.12 278 ARG A O 1
ATOM 2188 N N . THR A 1 279 ? 45.611 -4.030 -67.851 1.00 78.88 279 THR A N 1
ATOM 2189 C CA . THR A 1 279 ? 47.014 -4.300 -68.193 1.00 78.88 279 THR A CA 1
ATOM 2190 C C . THR A 1 279 ? 47.834 -4.530 -66.923 1.00 78.88 279 THR A C 1
ATOM 2192 O O . THR A 1 279 ? 48.686 -5.411 -66.915 1.00 78.88 279 THR A O 1
ATOM 2195 N N . GLU A 1 280 ? 47.552 -3.789 -65.852 1.00 79.00 280 GLU A N 1
ATOM 2196 C CA . GLU A 1 280 ? 48.131 -3.976 -64.520 1.00 79.00 280 GLU A CA 1
ATOM 2197 C C . GLU A 1 280 ? 47.732 -5.334 -63.934 1.00 79.00 280 GLU A C 1
ATOM 2199 O O . GLU A 1 280 ? 48.612 -6.124 -63.620 1.00 79.00 280 GLU A O 1
ATOM 2204 N N . GLU A 1 281 ? 46.439 -5.671 -63.922 1.00 82.00 281 GLU A N 1
ATOM 2205 C CA . GLU A 1 281 ? 45.919 -6.977 -63.488 1.00 82.00 281 GLU A CA 1
ATOM 2206 C C . GLU A 1 281 ? 46.574 -8.138 -64.259 1.00 82.00 281 GLU A C 1
ATOM 2208 O O . GLU A 1 281 ? 46.956 -9.153 -63.673 1.00 82.00 281 GLU A O 1
ATOM 2213 N N . PHE A 1 282 ? 46.762 -7.981 -65.575 1.00 81.31 282 PHE A N 1
ATOM 2214 C CA . PHE A 1 282 ? 47.473 -8.957 -66.401 1.00 81.31 282 PHE A CA 1
ATOM 2215 C C . PHE A 1 282 ? 48.952 -9.093 -66.006 1.00 81.31 282 PHE A C 1
ATOM 2217 O O . PHE A 1 282 ? 49.458 -10.210 -65.881 1.00 81.31 282 PHE A O 1
ATOM 2224 N N . VAL A 1 283 ? 49.651 -7.973 -65.799 1.00 83.94 283 VAL A N 1
ATOM 2225 C CA . VAL A 1 283 ? 51.064 -7.961 -65.387 1.00 83.94 283 VAL A CA 1
ATOM 2226 C C . VAL A 1 283 ? 51.235 -8.528 -63.976 1.00 83.94 283 VAL A C 1
ATOM 2228 O O . VAL A 1 283 ? 52.191 -9.268 -63.739 1.00 83.94 283 VAL A O 1
ATOM 2231 N N . ASP A 1 284 ? 50.309 -8.253 -63.063 1.00 84.19 284 ASP A N 1
ATOM 2232 C CA . ASP A 1 284 ? 50.311 -8.778 -61.700 1.00 84.19 284 ASP A CA 1
ATOM 2233 C C . ASP A 1 284 ? 50.109 -10.289 -61.676 1.00 84.19 284 ASP A C 1
ATOM 2235 O O . ASP A 1 284 ? 50.865 -11.002 -61.004 1.00 84.19 284 ASP A O 1
ATOM 2239 N N . LEU A 1 285 ? 49.146 -10.791 -62.454 1.00 85.06 285 LEU A N 1
ATOM 2240 C CA . LEU A 1 285 ? 48.909 -12.222 -62.604 1.00 85.06 285 LEU A CA 1
ATOM 2241 C C . LEU A 1 285 ? 50.132 -12.919 -63.223 1.00 85.06 285 LEU A C 1
ATOM 2243 O O . LEU A 1 285 ? 50.621 -13.915 -62.687 1.00 85.06 285 LEU A O 1
ATOM 2247 N N . LEU A 1 286 ? 50.700 -12.353 -64.293 1.00 85.31 286 LEU A N 1
ATOM 2248 C CA . LEU A 1 286 ? 51.926 -12.859 -64.919 1.00 85.31 286 LEU A CA 1
ATOM 2249 C C . LEU A 1 286 ? 53.115 -12.851 -63.941 1.00 85.31 286 LEU A C 1
ATOM 2251 O O . LEU A 1 286 ? 53.894 -13.805 -63.871 1.00 85.31 286 LEU A O 1
ATOM 2255 N N . GLY A 1 287 ? 53.240 -11.792 -63.140 1.00 86.75 287 GLY A N 1
ATOM 2256 C CA . GLY A 1 287 ? 54.249 -11.665 -62.097 1.00 86.75 287 GLY A CA 1
ATOM 2257 C C . GLY A 1 287 ? 54.082 -12.703 -60.986 1.00 86.75 287 GLY A C 1
ATOM 2258 O O . GLY A 1 287 ? 55.078 -13.256 -60.513 1.00 86.75 287 GLY A O 1
ATOM 2259 N N . ALA A 1 288 ? 52.845 -13.010 -60.586 1.00 87.38 288 ALA A N 1
ATOM 2260 C CA . ALA A 1 288 ? 52.549 -14.062 -59.618 1.00 87.38 288 ALA A CA 1
ATOM 2261 C C . ALA A 1 288 ? 52.982 -15.442 -60.135 1.00 87.38 288 ALA A C 1
ATOM 2263 O O . ALA A 1 288 ? 53.678 -16.160 -59.411 1.00 87.38 288 ALA A O 1
ATOM 2264 N N . PHE A 1 289 ? 52.687 -15.766 -61.399 1.00 86.62 289 PHE A N 1
ATOM 2265 C CA . PHE A 1 289 ? 53.157 -16.999 -62.036 1.00 86.62 289 PHE A CA 1
ATOM 2266 C C . PHE A 1 289 ? 54.684 -17.085 -62.082 1.00 86.62 289 PHE A C 1
ATOM 2268 O O . PHE A 1 289 ? 55.261 -18.086 -61.653 1.00 86.62 289 PHE A O 1
ATOM 2275 N N . HIS A 1 290 ? 55.366 -16.024 -62.525 1.00 87.50 290 HIS A N 1
ATOM 2276 C CA . HIS A 1 290 ? 56.830 -15.999 -62.557 1.00 87.50 290 HIS A CA 1
ATOM 2277 C C . HIS A 1 290 ? 57.456 -16.159 -61.169 1.00 87.50 290 HIS A C 1
ATOM 2279 O O . HIS A 1 290 ? 58.439 -16.889 -61.026 1.00 87.50 290 HIS A O 1
ATOM 2285 N N . ARG A 1 291 ? 56.899 -15.515 -60.134 1.00 91.50 291 ARG A N 1
ATOM 2286 C CA . ARG A 1 291 ? 57.371 -15.688 -58.752 1.00 91.50 291 ARG A CA 1
ATOM 2287 C C . ARG A 1 291 ? 57.191 -17.129 -58.288 1.00 91.50 291 ARG A C 1
ATOM 2289 O O . ARG A 1 291 ? 58.156 -17.717 -57.811 1.00 91.50 291 ARG A O 1
ATOM 2296 N N . PHE A 1 292 ? 56.004 -17.704 -58.473 1.00 90.00 292 PHE A N 1
ATOM 2297 C CA . PHE A 1 292 ? 55.725 -19.086 -58.090 1.00 90.00 292 PHE A CA 1
ATOM 2298 C C . PHE A 1 292 ? 56.693 -20.070 -58.763 1.00 90.00 292 PHE A C 1
ATOM 2300 O O . PHE A 1 292 ? 57.372 -20.832 -58.074 1.00 90.00 292 PHE A O 1
ATOM 2307 N N . VAL A 1 293 ? 56.833 -19.997 -60.092 1.00 89.12 293 VAL A N 1
ATOM 2308 C CA . VAL A 1 293 ? 57.729 -20.877 -60.861 1.00 89.12 293 VAL A CA 1
ATOM 2309 C C . VAL A 1 293 ? 59.180 -20.714 -60.414 1.00 89.12 293 VAL A C 1
ATOM 2311 O O . VAL A 1 293 ? 59.880 -21.711 -60.229 1.00 89.12 293 VAL A O 1
ATOM 2314 N N . ARG A 1 294 ? 59.641 -19.477 -60.200 1.00 93.12 294 ARG A N 1
ATOM 2315 C CA . ARG A 1 294 ? 61.011 -19.193 -59.757 1.00 93.12 294 ARG A CA 1
ATOM 2316 C C . ARG A 1 294 ? 61.298 -19.771 -58.374 1.00 93.12 294 ARG A C 1
ATOM 2318 O O . ARG A 1 294 ? 62.330 -20.419 -58.195 1.00 93.12 294 ARG A O 1
ATOM 2325 N N . GLU A 1 295 ? 60.414 -19.536 -57.405 1.00 90.75 295 GLU A N 1
ATOM 2326 C CA . GLU A 1 295 ? 60.606 -20.038 -56.041 1.00 90.75 295 GLU A CA 1
ATOM 2327 C C . GLU A 1 295 ? 60.532 -21.570 -56.002 1.00 90.75 295 GLU A C 1
ATOM 2329 O O . GLU A 1 295 ? 61.418 -22.207 -55.428 1.00 90.75 295 GLU A O 1
ATOM 2334 N N . ALA A 1 296 ? 59.565 -22.179 -56.699 1.00 86.50 296 ALA A N 1
ATOM 2335 C CA . ALA A 1 296 ? 59.455 -23.633 -56.811 1.00 86.50 296 ALA A CA 1
ATOM 2336 C C . ALA A 1 296 ? 60.707 -24.255 -57.459 1.00 86.50 296 ALA A C 1
ATOM 2338 O O . ALA A 1 296 ? 61.296 -25.187 -56.909 1.00 86.50 296 ALA A O 1
ATOM 2339 N N . SER A 1 297 ? 61.184 -23.687 -58.572 1.00 85.12 297 SER A N 1
ATOM 2340 C CA . SER A 1 297 ? 62.371 -24.174 -59.296 1.00 85.12 297 SER A CA 1
ATOM 2341 C C . SER A 1 297 ? 63.664 -24.052 -58.485 1.00 85.12 297 SER A C 1
ATOM 2343 O O . SER A 1 297 ? 64.601 -24.816 -58.698 1.00 85.12 297 SER A O 1
ATOM 2345 N N . ARG A 1 298 ? 63.733 -23.107 -57.540 1.00 88.75 298 ARG A N 1
ATOM 2346 C CA . ARG A 1 298 ? 64.865 -22.948 -56.614 1.00 88.75 298 ARG A CA 1
ATOM 2347 C C . ARG A 1 298 ? 64.762 -23.871 -55.399 1.00 88.75 298 ARG A C 1
ATOM 2349 O O . ARG A 1 298 ? 65.796 -24.281 -54.870 1.00 88.75 298 ARG A O 1
ATOM 2356 N N . ALA A 1 299 ? 63.553 -24.149 -54.920 1.00 84.62 299 ALA A N 1
ATOM 2357 C CA . ALA A 1 299 ? 63.319 -24.958 -53.729 1.00 84.62 299 ALA A CA 1
ATOM 2358 C C . ALA A 1 299 ? 63.468 -26.460 -54.010 1.00 84.62 299 ALA A C 1
ATOM 2360 O O . ALA A 1 299 ? 64.151 -27.148 -53.255 1.00 84.62 299 ALA A O 1
ATOM 2361 N N . VAL A 1 300 ? 62.900 -26.954 -55.116 1.00 82.62 300 VAL A N 1
ATOM 2362 C CA . VAL A 1 300 ? 62.851 -28.392 -55.436 1.00 82.62 300 VAL A CA 1
ATOM 2363 C C . VAL A 1 300 ? 64.245 -29.038 -55.550 1.00 82.62 300 VAL A C 1
ATOM 2365 O O . VAL A 1 300 ? 64.464 -30.068 -54.914 1.00 82.62 300 VAL A O 1
ATOM 2368 N N . PRO A 1 301 ? 65.248 -28.457 -56.242 1.00 83.81 301 PRO A N 1
ATOM 2369 C CA . PRO A 1 301 ? 66.582 -29.062 -56.324 1.00 83.81 301 PRO A CA 1
ATOM 2370 C C . PRO A 1 301 ? 67.320 -29.141 -54.981 1.00 83.81 301 PRO A C 1
ATOM 2372 O O . PRO A 1 301 ? 68.168 -30.010 -54.808 1.00 83.81 301 PRO A O 1
ATOM 2375 N N . LYS A 1 302 ? 67.000 -28.265 -54.016 1.00 79.25 302 LYS A N 1
ATOM 2376 C CA . LYS A 1 302 ? 67.591 -28.289 -52.662 1.00 79.25 302 LYS A CA 1
ATOM 2377 C C . LYS A 1 302 ? 67.068 -29.434 -51.799 1.00 79.25 302 LYS A C 1
ATOM 2379 O O . LYS A 1 302 ? 67.586 -29.663 -50.712 1.00 79.25 302 LYS A O 1
ATOM 2384 N N . MET A 1 303 ? 66.022 -30.108 -52.263 1.00 73.56 303 MET A N 1
ATOM 2385 C CA . MET A 1 303 ? 65.437 -31.272 -51.609 1.00 73.56 303 MET A CA 1
ATOM 2386 C C . MET A 1 303 ? 66.039 -32.587 -52.123 1.00 73.56 303 MET A C 1
ATOM 2388 O O . MET A 1 303 ? 65.636 -33.655 -51.670 1.00 73.56 303 MET A O 1
ATOM 2392 N N . ARG A 1 304 ? 66.991 -32.523 -53.067 1.00 68.00 304 ARG A N 1
ATOM 2393 C CA . ARG A 1 304 ? 67.744 -33.689 -53.536 1.00 68.00 304 ARG A CA 1
ATOM 2394 C C . ARG A 1 304 ? 68.494 -34.314 -52.354 1.00 68.00 304 ARG A C 1
ATOM 2396 O O . ARG A 1 304 ? 69.002 -33.592 -51.501 1.00 68.00 304 ARG A O 1
ATOM 2403 N N . ASP A 1 305 ? 68.511 -35.642 -52.305 1.00 67.75 305 ASP A N 1
ATOM 2404 C CA . ASP A 1 305 ? 69.191 -36.452 -51.282 1.00 67.75 305 ASP A CA 1
ATOM 2405 C C . ASP A 1 305 ? 68.567 -36.411 -49.867 1.00 67.75 305 ASP A C 1
ATOM 2407 O O . ASP A 1 305 ? 69.197 -36.831 -48.898 1.00 67.75 305 ASP A O 1
ATOM 2411 N N . ARG A 1 306 ? 67.308 -35.958 -49.733 1.00 70.25 306 ARG A N 1
ATOM 2412 C CA . ARG A 1 306 ? 66.511 -36.103 -48.500 1.00 70.25 306 ARG A CA 1
ATOM 2413 C C . ARG A 1 306 ? 65.541 -37.282 -48.587 1.00 70.25 306 ARG A C 1
ATOM 2415 O O . ARG A 1 306 ? 64.747 -37.363 -49.523 1.00 70.25 306 ARG A O 1
ATOM 2422 N N . GLU A 1 307 ? 65.553 -38.144 -47.573 1.00 67.38 307 GLU A N 1
ATOM 2423 C CA . GLU A 1 307 ? 64.467 -39.095 -47.319 1.00 67.38 307 GLU A CA 1
ATOM 2424 C C . GLU A 1 307 ? 63.337 -38.364 -46.584 1.00 67.38 307 GLU A C 1
ATOM 2426 O O . GLU A 1 307 ? 63.535 -37.831 -45.495 1.00 67.38 307 GLU A O 1
ATOM 2431 N N . TRP A 1 308 ? 62.166 -38.277 -47.213 1.00 71.94 308 TRP A N 1
ATOM 2432 C CA . TRP A 1 308 ? 60.990 -37.630 -46.631 1.00 71.94 308 TRP A CA 1
ATOM 2433 C C . TRP A 1 308 ? 60.294 -38.568 -45.649 1.00 71.94 308 TRP A C 1
ATOM 2435 O O . TRP A 1 308 ? 60.085 -39.742 -45.970 1.00 71.94 308 TRP A O 1
ATOM 2445 N N . SER A 1 309 ? 59.862 -38.051 -44.498 1.00 75.88 309 SER A N 1
ATOM 2446 C CA . SER A 1 309 ? 58.932 -38.794 -43.644 1.00 75.88 309 SER A CA 1
ATOM 2447 C C . SER A 1 309 ? 57.553 -38.930 -44.319 1.00 75.88 309 SER A C 1
ATOM 2449 O O . SER A 1 309 ? 57.210 -38.167 -45.229 1.00 75.88 309 SER A O 1
ATOM 2451 N N . GLY A 1 310 ? 56.759 -39.925 -43.901 1.00 74.00 310 GLY A N 1
ATOM 2452 C CA . GLY A 1 310 ? 55.419 -40.172 -44.459 1.00 74.00 310 GLY A CA 1
ATOM 2453 C C . GLY A 1 310 ? 54.503 -38.946 -44.374 1.00 74.00 310 GLY A C 1
ATOM 2454 O O . GLY A 1 310 ? 53.885 -38.573 -45.372 1.00 74.00 310 GLY A O 1
ATOM 2455 N N . ASP A 1 311 ? 54.524 -38.264 -43.230 1.00 78.69 311 ASP A N 1
ATOM 2456 C CA . ASP A 1 311 ? 53.675 -37.106 -42.937 1.00 78.69 311 ASP A CA 1
ATOM 2457 C C . ASP A 1 311 ? 54.074 -35.868 -43.764 1.00 78.69 311 ASP A C 1
ATOM 2459 O O . ASP A 1 311 ? 53.224 -35.160 -44.306 1.00 78.69 311 ASP A O 1
ATOM 2463 N N . GLU A 1 312 ? 55.378 -35.617 -43.942 1.0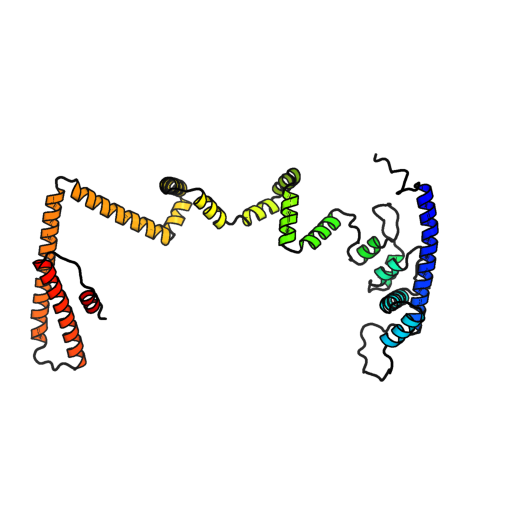0 79.50 312 GLU A N 1
ATOM 2464 C CA . GLU A 1 312 ? 55.869 -34.500 -44.766 1.00 79.50 312 GLU A CA 1
ATOM 2465 C C . GLU A 1 312 ? 55.498 -34.679 -46.242 1.00 79.50 312 GLU A C 1
ATOM 2467 O O . GLU A 1 312 ? 55.145 -33.713 -46.929 1.00 79.50 312 GLU A O 1
ATOM 2472 N N . ARG A 1 313 ? 55.548 -35.924 -46.734 1.00 82.44 313 ARG A N 1
ATOM 2473 C CA . ARG A 1 313 ? 55.138 -36.253 -48.100 1.00 82.44 313 ARG A CA 1
ATOM 2474 C C . ARG A 1 313 ? 53.646 -35.997 -48.302 1.00 82.44 313 ARG A C 1
ATOM 2476 O O . ARG A 1 313 ? 53.271 -35.444 -49.335 1.00 82.44 313 ARG A O 1
ATOM 2483 N N . GLU A 1 314 ? 52.809 -36.374 -47.343 1.00 85.81 314 GLU A N 1
ATOM 2484 C CA . GLU A 1 314 ? 51.359 -36.182 -47.421 1.00 85.81 314 GLU A CA 1
ATOM 2485 C C . GLU A 1 314 ? 50.977 -34.693 -47.444 1.00 85.81 314 GLU A C 1
ATOM 2487 O O . GLU A 1 314 ? 50.238 -34.255 -48.331 1.00 85.81 314 GLU A O 1
ATOM 2492 N N . VAL A 1 315 ? 51.564 -33.882 -46.557 1.00 86.00 315 VAL A N 1
ATOM 2493 C CA . VAL A 1 315 ? 51.331 -32.427 -46.515 1.00 86.00 315 VAL A CA 1
ATOM 2494 C C . VAL A 1 315 ? 51.752 -31.752 -47.823 1.00 86.00 315 VAL A C 1
ATOM 2496 O O . VAL A 1 315 ? 51.030 -30.895 -48.346 1.00 86.00 315 VAL A O 1
ATOM 2499 N N . LEU A 1 316 ? 52.901 -32.132 -48.387 1.00 83.81 316 LEU A N 1
ATOM 2500 C CA . LEU A 1 316 ? 53.364 -31.574 -49.659 1.00 83.81 316 LEU A CA 1
ATOM 2501 C C . LEU A 1 316 ? 52.459 -31.968 -50.828 1.00 83.81 316 LEU A C 1
ATOM 2503 O O . LEU A 1 316 ? 52.118 -31.110 -51.643 1.00 83.81 316 LEU A O 1
ATOM 2507 N N . LEU A 1 317 ? 52.032 -33.231 -50.904 1.00 86.56 317 LEU A N 1
ATOM 2508 C CA . LEU A 1 317 ? 51.121 -33.690 -51.955 1.00 86.56 317 LEU A CA 1
ATOM 2509 C C . LEU A 1 317 ? 49.753 -32.998 -51.873 1.00 86.56 317 LEU A C 1
ATOM 2511 O O . LEU A 1 317 ? 49.220 -32.607 -52.912 1.00 86.56 317 LEU A O 1
ATOM 2515 N N . SER A 1 318 ? 49.231 -32.768 -50.666 1.00 86.38 318 SER A N 1
ATOM 2516 C CA . SER A 1 318 ? 47.990 -32.009 -50.449 1.00 86.38 318 SER A CA 1
ATOM 2517 C C . SER A 1 318 ? 48.099 -30.558 -50.943 1.00 86.38 318 SER A C 1
ATOM 2519 O O . SER A 1 318 ? 47.250 -30.078 -51.698 1.00 86.38 318 SER A O 1
ATOM 2521 N N . ASN A 1 319 ? 49.201 -29.866 -50.629 1.00 86.00 319 ASN A N 1
ATOM 2522 C CA . ASN A 1 319 ? 49.437 -28.501 -51.119 1.00 86.00 319 ASN A CA 1
ATOM 2523 C C . ASN A 1 319 ? 49.636 -28.436 -52.643 1.00 86.00 319 ASN A C 1
ATOM 2525 O O . ASN A 1 319 ? 49.190 -27.482 -53.287 1.00 86.00 319 ASN A O 1
ATOM 2529 N N . ILE A 1 320 ? 50.267 -29.452 -53.243 1.00 87.56 320 ILE A N 1
ATOM 2530 C CA . ILE A 1 320 ? 50.376 -29.571 -54.705 1.00 87.56 320 ILE A CA 1
ATOM 2531 C C . ILE A 1 320 ? 48.990 -29.765 -55.329 1.00 87.56 320 ILE A C 1
ATOM 2533 O O . ILE A 1 320 ? 48.691 -29.112 -56.328 1.00 87.56 320 ILE A O 1
ATOM 2537 N N . ALA A 1 321 ? 48.137 -30.613 -54.747 1.00 87.00 321 ALA A N 1
ATOM 2538 C CA . ALA A 1 321 ? 46.774 -30.827 -55.229 1.00 87.00 321 ALA A CA 1
ATOM 2539 C C . ALA A 1 321 ? 45.946 -29.533 -55.185 1.00 87.00 321 ALA A C 1
ATOM 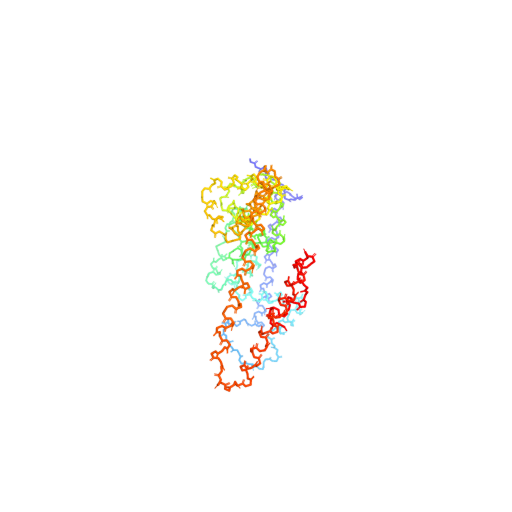2541 O O . ALA A 1 321 ? 45.337 -29.167 -56.188 1.00 87.00 321 ALA A O 1
ATOM 2542 N N . ARG A 1 322 ? 46.012 -28.781 -54.077 1.00 85.62 322 ARG A N 1
ATOM 2543 C CA . ARG A 1 322 ? 45.363 -27.465 -53.962 1.00 85.62 322 ARG A CA 1
ATOM 2544 C C . ARG A 1 322 ? 45.886 -26.479 -55.005 1.00 85.62 322 ARG A C 1
ATOM 2546 O O . ARG A 1 322 ? 45.105 -25.774 -55.628 1.00 85.62 322 ARG A O 1
ATOM 2553 N N . THR A 1 323 ? 47.201 -26.449 -55.219 1.00 88.75 323 THR A N 1
ATOM 2554 C CA . THR A 1 323 ? 47.811 -25.571 -56.226 1.00 88.75 323 THR A CA 1
ATOM 2555 C C . THR A 1 323 ? 47.326 -25.920 -57.632 1.00 88.75 323 THR A C 1
ATOM 2557 O O . THR A 1 323 ? 46.981 -25.014 -58.380 1.00 88.75 323 THR A O 1
ATOM 2560 N N . ARG A 1 324 ? 47.247 -27.211 -57.983 1.00 87.44 324 ARG A N 1
ATOM 2561 C CA . ARG A 1 324 ? 46.708 -27.662 -59.277 1.00 87.44 324 ARG A CA 1
ATOM 2562 C C . ARG A 1 324 ? 45.260 -27.228 -59.468 1.00 87.44 324 ARG A C 1
ATOM 2564 O O . ARG A 1 324 ? 44.979 -26.590 -60.467 1.00 87.44 324 ARG A O 1
ATOM 2571 N N . ALA A 1 325 ? 44.399 -27.450 -58.476 1.00 86.44 325 ALA A N 1
ATOM 2572 C CA . ALA A 1 325 ? 43.001 -27.026 -58.548 1.00 86.44 325 ALA A CA 1
ATOM 2573 C C . ALA A 1 325 ? 42.864 -25.509 -58.796 1.00 86.44 325 ALA A C 1
ATOM 2575 O O . ALA A 1 325 ? 42.081 -25.080 -59.640 1.00 86.44 325 ALA A O 1
ATOM 2576 N N . THR A 1 326 ? 43.680 -24.686 -58.125 1.00 85.25 326 THR A N 1
ATOM 2577 C CA . THR A 1 326 ? 43.726 -23.237 -58.379 1.00 85.25 326 THR A CA 1
ATOM 2578 C C . THR A 1 326 ? 44.177 -22.910 -59.801 1.00 85.25 326 THR A C 1
ATOM 2580 O O . THR A 1 326 ? 43.621 -22.008 -60.422 1.00 85.25 326 THR A O 1
ATOM 2583 N N . LEU A 1 327 ? 45.195 -23.608 -60.315 1.00 87.81 327 LEU A N 1
ATOM 2584 C CA . LEU A 1 327 ? 45.703 -23.400 -61.673 1.00 87.81 327 LEU A CA 1
ATOM 2585 C C . LEU A 1 327 ? 44.668 -23.801 -62.729 1.00 87.81 327 LEU A C 1
ATOM 2587 O O . LEU A 1 327 ? 44.476 -23.045 -63.675 1.00 87.81 327 LEU A O 1
ATOM 2591 N N . ASP A 1 328 ? 43.961 -24.914 -62.531 1.00 85.94 328 ASP A N 1
ATOM 2592 C CA . ASP A 1 328 ? 42.903 -25.392 -63.428 1.00 85.94 328 ASP A CA 1
ATOM 2593 C C . ASP A 1 328 ? 41.727 -24.397 -63.474 1.00 85.94 328 ASP A C 1
ATOM 2595 O O . ASP A 1 328 ? 41.178 -24.088 -64.539 1.00 85.94 328 ASP A O 1
ATOM 2599 N N . TRP A 1 329 ? 41.375 -23.813 -62.324 1.00 85.19 329 TRP A N 1
ATOM 2600 C CA . TRP A 1 329 ? 40.404 -22.721 -62.264 1.00 85.19 329 TRP A CA 1
ATOM 2601 C C . TRP A 1 329 ? 40.895 -21.462 -62.973 1.00 85.19 329 TRP A C 1
ATOM 2603 O O . TRP A 1 329 ? 40.149 -20.877 -63.754 1.00 85.19 329 TRP A O 1
ATOM 2613 N N . MET A 1 330 ? 42.148 -21.052 -62.750 1.00 84.25 330 MET A N 1
ATOM 2614 C CA . MET A 1 330 ? 42.734 -19.902 -63.444 1.00 84.25 330 MET A CA 1
ATOM 2615 C C . MET A 1 330 ? 42.767 -20.119 -64.963 1.00 84.25 330 MET A C 1
ATOM 2617 O O . MET A 1 330 ? 42.437 -19.203 -65.713 1.00 84.25 330 MET A O 1
ATOM 2621 N N . GLU A 1 331 ? 43.108 -21.322 -65.431 1.00 84.75 331 GLU A N 1
ATOM 2622 C CA . GLU A 1 331 ? 43.078 -21.694 -66.850 1.00 84.75 331 GLU A CA 1
ATOM 2623 C C . GLU A 1 331 ? 41.658 -21.605 -67.417 1.00 84.75 331 GLU A C 1
ATOM 2625 O O . GLU A 1 331 ? 41.449 -21.015 -68.481 1.00 84.75 331 GLU A O 1
ATOM 2630 N N . THR A 1 332 ? 40.668 -22.109 -66.679 1.00 82.88 332 THR A N 1
ATOM 2631 C CA . THR A 1 332 ? 39.251 -22.005 -67.050 1.00 82.88 332 THR A CA 1
ATOM 2632 C C . THR A 1 332 ? 38.799 -20.546 -67.101 1.00 82.88 332 THR A C 1
ATOM 2634 O O . THR A 1 332 ? 38.144 -20.136 -68.064 1.00 82.88 332 THR A O 1
ATOM 2637 N N . ALA A 1 333 ? 39.187 -19.734 -66.118 1.00 83.19 333 ALA A N 1
ATOM 2638 C CA . ALA A 1 333 ? 38.837 -18.323 -66.038 1.00 83.19 333 ALA A CA 1
ATOM 2639 C C . ALA A 1 333 ? 39.448 -17.506 -67.183 1.00 83.19 333 ALA A C 1
ATOM 2641 O O . ALA A 1 333 ? 38.756 -16.691 -67.795 1.00 83.19 333 ALA A O 1
ATOM 2642 N N . VAL A 1 334 ? 40.709 -17.767 -67.537 1.00 81.81 334 VAL A N 1
ATOM 2643 C CA . VAL A 1 334 ? 41.389 -17.123 -68.673 1.00 81.81 334 VAL A CA 1
ATOM 2644 C C . VAL A 1 334 ? 40.803 -17.584 -70.011 1.00 81.81 334 VAL A C 1
ATOM 2646 O O . VAL A 1 334 ? 40.602 -16.762 -70.903 1.00 81.81 334 VAL A O 1
ATOM 2649 N N . SER A 1 335 ? 40.488 -18.874 -70.152 1.00 80.44 335 SER A N 1
ATOM 2650 C CA . SER A 1 335 ? 40.001 -19.451 -71.414 1.00 80.44 335 SER A CA 1
ATOM 2651 C C . SER A 1 335 ? 38.543 -19.103 -71.713 1.00 80.44 335 SER A C 1
ATOM 2653 O O . SER A 1 335 ? 38.167 -18.945 -72.873 1.00 80.44 335 SER A O 1
ATOM 2655 N N . THR A 1 336 ? 37.705 -18.990 -70.680 1.00 79.12 336 THR A N 1
ATOM 2656 C CA . THR A 1 336 ? 36.253 -18.783 -70.830 1.00 79.12 336 THR A CA 1
ATOM 2657 C C . THR A 1 336 ? 35.793 -17.372 -70.467 1.00 79.12 336 THR A C 1
ATOM 2659 O O . THR A 1 336 ? 34.667 -16.994 -70.793 1.00 79.12 336 THR A O 1
ATOM 2662 N N . GLY A 1 337 ? 36.633 -16.591 -69.781 1.00 72.38 337 GLY A N 1
ATOM 2663 C CA . GLY A 1 337 ? 36.287 -15.275 -69.242 1.00 72.38 337 GLY A CA 1
ATOM 2664 C C . GLY A 1 337 ? 35.348 -15.312 -68.030 1.00 72.38 337 GLY A C 1
ATOM 2665 O O . GLY A 1 337 ? 34.917 -14.252 -67.575 1.00 72.38 337 GLY A O 1
ATOM 2666 N N . ARG A 1 338 ? 35.003 -16.499 -67.510 1.00 71.38 338 ARG A N 1
ATOM 2667 C CA . ARG A 1 338 ? 34.160 -16.670 -66.317 1.00 71.38 338 ARG A CA 1
ATOM 2668 C C . ARG A 1 338 ? 35.041 -16.834 -65.085 1.00 71.38 338 ARG A C 1
ATOM 2670 O O . ARG A 1 338 ? 35.790 -17.794 -64.990 1.00 71.38 338 ARG A O 1
ATOM 2677 N N . VAL A 1 339 ? 34.933 -15.904 -64.143 1.00 75.00 339 VAL A N 1
ATOM 2678 C CA . VAL A 1 339 ? 35.739 -15.871 -62.907 1.00 75.00 339 VAL A CA 1
ATOM 2679 C C . VAL A 1 339 ? 35.000 -16.435 -61.691 1.00 75.00 339 VAL A C 1
ATOM 2681 O O . VAL A 1 339 ? 35.475 -16.310 -60.565 1.00 75.00 339 VAL A O 1
ATOM 2684 N N . ASP A 1 340 ? 33.838 -17.049 -61.900 1.00 73.25 340 ASP A N 1
ATOM 2685 C CA . ASP A 1 340 ? 33.076 -17.668 -60.822 1.00 73.25 340 ASP A CA 1
ATOM 2686 C C . ASP A 1 340 ? 33.838 -18.902 -60.309 1.00 73.25 340 ASP A C 1
ATOM 2688 O O . ASP A 1 340 ? 34.296 -19.732 -61.097 1.00 73.25 340 ASP A O 1
ATOM 2692 N N . MET A 1 341 ? 34.025 -19.006 -58.991 1.00 68.38 341 MET A N 1
ATOM 2693 C CA . MET A 1 341 ? 34.573 -20.217 -58.373 1.00 68.38 341 MET A CA 1
ATOM 2694 C C . MET A 1 341 ? 33.440 -21.201 -58.100 1.00 68.38 341 MET A C 1
ATOM 2696 O O . MET A 1 341 ? 32.429 -20.815 -57.510 1.00 68.38 341 MET A O 1
ATOM 2700 N N . ASP A 1 342 ? 33.611 -22.464 -58.485 1.00 71.69 342 ASP A N 1
ATOM 2701 C CA . ASP A 1 342 ? 32.685 -23.520 -58.082 1.00 71.69 342 ASP A CA 1
ATOM 2702 C C . ASP A 1 342 ? 32.841 -23.872 -56.582 1.00 71.69 342 ASP A C 1
ATOM 2704 O O . ASP A 1 342 ? 33.852 -23.574 -55.932 1.00 71.69 342 ASP A O 1
ATOM 2708 N N . GLU A 1 343 ? 31.794 -24.459 -55.992 1.00 64.94 343 GLU A N 1
ATOM 2709 C CA . GLU A 1 343 ? 31.767 -24.802 -54.560 1.00 64.94 343 GLU A CA 1
ATOM 2710 C C . GLU A 1 343 ? 32.827 -25.850 -54.182 1.00 64.94 343 GLU A C 1
ATOM 2712 O O . GLU A 1 343 ? 33.309 -25.873 -53.045 1.00 64.94 343 GLU A O 1
ATOM 2717 N N . GLU A 1 344 ? 33.220 -26.699 -55.131 1.00 58.91 344 GLU A N 1
ATOM 2718 C CA . GLU A 1 344 ? 34.175 -27.783 -54.924 1.00 58.91 344 GLU A CA 1
ATOM 2719 C C . GLU A 1 344 ? 35.613 -27.257 -54.801 1.00 58.91 344 GLU A C 1
ATOM 2721 O O . GLU A 1 344 ? 36.314 -27.591 -53.841 1.00 58.91 344 GLU A O 1
ATOM 2726 N N . LEU A 1 345 ? 36.017 -26.341 -55.678 1.00 70.06 345 LEU A N 1
ATOM 2727 C CA . LEU A 1 345 ? 37.265 -25.593 -55.604 1.00 70.06 345 LEU A CA 1
ATOM 2728 C C . LEU A 1 345 ? 37.328 -24.722 -54.344 1.00 70.06 345 LEU A C 1
ATOM 2730 O O . LEU A 1 345 ? 38.359 -24.676 -53.668 1.00 70.06 345 LEU A O 1
ATOM 2734 N N . ALA A 1 346 ? 36.224 -24.059 -53.985 1.00 72.31 346 ALA A N 1
ATOM 2735 C CA . ALA A 1 346 ? 36.155 -23.236 -52.777 1.00 72.31 346 ALA A CA 1
ATOM 2736 C C . ALA A 1 346 ? 36.371 -24.053 -51.491 1.00 72.31 346 ALA A C 1
ATOM 2738 O O . ALA A 1 346 ? 36.894 -23.532 -50.502 1.00 72.31 346 ALA A O 1
ATOM 2739 N N . ARG A 1 347 ? 35.966 -25.325 -51.483 1.00 66.19 347 ARG A N 1
ATOM 2740 C CA . ARG A 1 347 ? 36.197 -26.268 -50.379 1.00 66.19 347 ARG A CA 1
ATOM 2741 C C . ARG A 1 347 ? 37.661 -26.733 -50.336 1.00 66.19 347 ARG A C 1
ATOM 2743 O O . ARG A 1 347 ? 38.325 -26.550 -49.317 1.00 66.19 347 ARG A O 1
ATOM 2750 N N . ILE A 1 348 ? 38.216 -27.152 -51.480 1.00 72.06 348 ILE A N 1
ATOM 2751 C CA . ILE A 1 348 ? 39.627 -27.572 -51.620 1.00 72.06 348 ILE A CA 1
ATOM 2752 C C . ILE A 1 348 ? 40.608 -26.461 -51.193 1.00 72.06 348 ILE A C 1
ATOM 2754 O O . ILE A 1 348 ? 41.639 -26.727 -50.563 1.00 72.06 348 ILE A O 1
ATOM 2758 N N . LEU A 1 349 ? 40.288 -25.198 -51.496 1.00 70.50 349 LEU A N 1
ATOM 2759 C CA . LEU A 1 349 ? 41.081 -24.031 -51.095 1.00 70.50 349 LEU A CA 1
ATOM 2760 C C . LEU A 1 349 ? 41.025 -23.739 -49.588 1.00 70.50 349 LEU A C 1
ATOM 2762 O O . LEU A 1 349 ? 42.022 -23.277 -49.028 1.00 70.50 349 LEU A O 1
ATOM 2766 N N . ARG A 1 350 ? 39.895 -24.031 -48.930 1.00 73.44 350 ARG A N 1
ATOM 2767 C CA . ARG A 1 350 ? 39.713 -23.877 -47.476 1.00 73.44 350 ARG A CA 1
ATOM 2768 C C . ARG A 1 350 ? 40.374 -24.991 -46.661 1.00 73.44 350 ARG A C 1
ATOM 2770 O O . ARG A 1 350 ? 40.642 -24.783 -45.482 1.00 73.44 350 ARG A O 1
ATOM 2777 N N . GLY A 1 351 ? 40.717 -26.115 -47.292 1.00 60.22 351 GLY A N 1
ATOM 2778 C CA . GLY A 1 351 ? 41.313 -27.269 -46.610 1.00 60.22 351 GLY A CA 1
ATOM 2779 C C . GLY A 1 351 ? 40.310 -28.125 -45.843 1.00 60.22 351 GLY A C 1
ATOM 2780 O O . GLY A 1 351 ? 40.717 -28.855 -44.944 1.00 60.22 351 GLY A O 1
ATOM 2781 N N . GLU A 1 352 ? 39.037 -28.000 -46.210 1.00 50.06 352 GLU A N 1
ATOM 2782 C CA . GLU A 1 352 ? 37.942 -28.927 -45.905 1.00 50.06 352 GLU A CA 1
ATOM 2783 C C . GLU A 1 352 ? 37.897 -30.025 -46.974 1.00 50.06 352 GLU A C 1
ATOM 2785 O O . GLU A 1 352 ? 37.542 -31.172 -46.624 1.00 50.06 352 GLU A O 1
#

Foldseek 3Di:
DDPPPQDDPPHGPVVVVVVVVVVLVVLLVVQVVLLVLLVVLCVQPPDDDPDDDDDPDDPVADSLRSLCVVCVVVVHDSVSSVLSVLLNNLAPPVLDDRSAGSLLSSLLSPPPDSVVSSVDVVFADQDPVPRDRDDDNQSSCVVSVHQGPDDPDPVSVVVVQCVQCVDVVSVVVVVVVQCVPPVSVVVQCVDPVSVVVVVVVCPPVVVVVVVVVVCPDPVSVVVVVVVQCVPPVSVVVLCVDPVSVVVVVVVVVVVVVVVLVVCLVPPPCNVVVVVVVVVVVVVVVVVVVVVVCVVCVVPVVVCPPDDDDPVRVVVVVLVVVLVVLVVVLVVCCVVVVDNDDDPVNVCSNVVD

Sequence (352 aa):
MATVSENVGQVTRQRYEEIVSGDRQLVAQMGRAMFTIGDHAVEIEPMRPQGGSTSHSDELFGVYASLQIYADDIGLSLSTVLNYRFTSHRWPAGRRREGVSHKVHSILASVQDDAERFKAIDDPPVDDVTGTRRWTTNLAKKHVGRRPDRPGTVQEKVERVHDLAADEEVAVEVTRDVLRRPQVAARLMEDTAVRQAVNDAQRPEHRAEAMQSLVKDDAAAARMASDVLRRPEVAARVAADDRARHMVNRAQADRSRQQAEAFRRTSPVGPSVRRIERTEEFVDLLGAFHRFVREASRAVPKMRDREWSGDEREVLLSNIARTRATLDWMETAVSTGRVDMDEELARILRGE

pLDDT: mean 83.33, std 12.23, range [34.59, 97.88]

Secondary structure (DSSP, 8-state):
-----SEETTEEHHHHHHHHHHHHHHHHHHHHHHHHHHHHHHHHSPPPPTT-PPP----SS-HHHHHHHHHHHTT--HHHHHHHHHHHHHS-GGGPPTTS-HHHHHHHTT-S-HHHHHHHHHSPPB-TTT-SB---HHHHHHHTTPPPSS--SHHHHHHHHHHHT-SHHHHHHHHHHHHTSHHHHHHHHH-HHHHHHHHHHS-HHHHHHHHHHH--SHHHHHHHHHHHHTSHHHHHHHHH-HHHHHHHHHHHHHHHHHHHHHHHHH-TTHHHHHHHHHHHHHHHHHHHHHHHHHHHHHHGGGGTTPPPPHHHHHHHHHHHHHHHHHHHHHHHHHHH---PPPHHHHHHHHT-